Protein AF-A0A381TFN4-F1 (afdb_monomer_lite)

Structure (mmCIF, N/CA/C/O backbone):
data_AF-A0A381TFN4-F1
#
_entry.id   AF-A0A381TFN4-F1
#
loop_
_atom_site.group_PDB
_atom_site.id
_atom_site.type_symbol
_atom_site.label_atom_id
_atom_site.label_alt_id
_atom_site.label_comp_id
_atom_site.label_asym_id
_atom_site.label_entity_id
_atom_site.label_seq_id
_atom_site.pdbx_PDB_ins_code
_atom_site.Cartn_x
_atom_site.Cartn_y
_atom_site.Cartn_z
_atom_site.occupancy
_atom_site.B_iso_or_equiv
_atom_site.auth_seq_id
_atom_site.auth_comp_id
_atom_site.auth_asym_id
_atom_site.auth_atom_id
_atom_site.pdbx_PDB_model_num
ATOM 1 N N . MET A 1 1 ? 37.059 3.594 -38.204 1.00 58.50 1 MET A N 1
ATOM 2 C CA . MET A 1 1 ? 37.557 3.233 -36.855 1.00 58.50 1 MET A CA 1
ATOM 3 C C . MET A 1 1 ? 37.066 4.214 -35.792 1.00 58.50 1 MET A C 1
ATOM 5 O O . MET A 1 1 ? 36.441 3.778 -34.837 1.00 58.50 1 MET A O 1
ATOM 9 N N . THR A 1 2 ? 37.238 5.525 -35.993 1.00 74.56 2 THR A N 1
ATOM 10 C CA . THR A 1 2 ? 36.735 6.591 -35.098 1.00 74.56 2 THR A CA 1
ATOM 11 C C . THR A 1 2 ? 35.217 6.558 -34.875 1.00 74.56 2 THR A C 1
ATOM 13 O O . THR A 1 2 ? 34.773 6.653 -33.738 1.00 74.56 2 THR A O 1
ATOM 16 N N . ALA A 1 3 ? 34.416 6.328 -35.921 1.00 71.00 3 ALA A N 1
ATOM 17 C CA . ALA A 1 3 ? 32.955 6.219 -35.799 1.00 71.00 3 ALA A CA 1
ATOM 18 C C . ALA A 1 3 ? 32.491 4.997 -34.977 1.00 71.00 3 ALA A C 1
ATOM 20 O O . ALA A 1 3 ? 31.531 5.083 -34.218 1.00 71.00 3 ALA A O 1
ATOM 21 N N . ILE A 1 4 ? 33.204 3.870 -35.084 1.00 76.38 4 ILE A N 1
ATOM 22 C CA . ILE A 1 4 ? 32.906 2.645 -34.320 1.00 76.38 4 ILE A CA 1
ATOM 23 C C . ILE A 1 4 ? 33.226 2.868 -32.837 1.00 76.38 4 ILE A C 1
ATOM 25 O O . ILE A 1 4 ? 32.417 2.539 -31.976 1.00 76.38 4 ILE A O 1
ATOM 29 N N . LEU A 1 5 ? 34.367 3.501 -32.542 1.00 77.50 5 LEU A N 1
ATOM 30 C CA . LEU A 1 5 ? 34.743 3.921 -31.189 1.00 77.50 5 LEU A CA 1
ATOM 31 C C . LEU A 1 5 ? 33.731 4.905 -30.584 1.00 77.50 5 LEU A C 1
ATOM 33 O O . LEU A 1 5 ? 33.338 4.733 -29.434 1.00 77.50 5 LEU A O 1
ATOM 37 N N . GLY A 1 6 ? 33.253 5.879 -31.364 1.00 76.50 6 GLY A N 1
ATOM 38 C CA . GLY A 1 6 ? 32.201 6.805 -30.936 1.00 76.50 6 GLY A CA 1
ATOM 39 C C . GLY A 1 6 ? 30.881 6.099 -30.611 1.00 76.50 6 GLY A C 1
ATOM 40 O O . GLY A 1 6 ? 30.259 6.399 -29.596 1.00 76.50 6 GLY A O 1
ATOM 41 N N . CYS A 1 7 ? 30.488 5.106 -31.415 1.00 76.81 7 CYS A N 1
ATOM 42 C CA . CYS A 1 7 ? 29.292 4.302 -31.160 1.00 76.81 7 CYS A CA 1
ATOM 43 C C . CYS A 1 7 ? 29.418 3.468 -29.874 1.00 76.81 7 CYS A C 1
ATOM 45 O O . CYS A 1 7 ? 28.481 3.417 -29.081 1.00 76.81 7 CYS A O 1
ATOM 47 N N . ILE A 1 8 ? 30.584 2.860 -29.627 1.00 79.31 8 ILE A N 1
ATOM 48 C CA . ILE A 1 8 ? 30.861 2.118 -28.386 1.00 79.31 8 ILE A CA 1
ATOM 49 C C . ILE A 1 8 ? 30.788 3.051 -27.172 1.00 79.31 8 ILE A C 1
ATOM 51 O O . ILE A 1 8 ? 30.181 2.702 -26.162 1.00 79.31 8 ILE A O 1
ATOM 55 N N . PHE A 1 9 ? 31.359 4.252 -27.276 1.00 81.44 9 PHE A N 1
ATOM 56 C CA . PHE A 1 9 ? 31.344 5.232 -26.191 1.00 81.44 9 PHE A CA 1
ATOM 57 C C . PHE A 1 9 ? 29.924 5.735 -25.887 1.00 81.44 9 PHE A C 1
ATOM 59 O O . PHE A 1 9 ? 29.549 5.843 -24.722 1.00 81.44 9 PHE A O 1
ATOM 66 N N . LEU A 1 10 ? 29.101 5.957 -26.919 1.00 79.38 10 LEU A N 1
ATOM 67 C CA . LEU A 1 10 ? 27.679 6.283 -26.770 1.00 79.38 10 LEU A CA 1
ATOM 68 C C . LEU A 1 10 ? 26.908 5.168 -26.059 1.00 79.38 10 LEU A C 1
ATOM 70 O O . LEU A 1 10 ? 26.141 5.447 -25.140 1.00 79.38 10 LEU A O 1
ATOM 74 N N . LEU A 1 11 ? 27.116 3.906 -26.442 1.00 78.50 11 LEU A N 1
ATOM 75 C CA . LEU A 1 11 ? 26.478 2.772 -25.767 1.00 78.50 11 LEU A CA 1
ATOM 76 C C . LEU A 1 11 ? 26.907 2.669 -24.300 1.00 78.50 11 LEU A C 1
ATOM 78 O O . LEU A 1 11 ? 26.075 2.387 -23.442 1.00 78.50 11 LEU A O 1
ATOM 82 N N . LEU A 1 12 ? 28.178 2.945 -24.001 1.00 78.50 12 LEU A N 1
ATOM 83 C CA . LEU A 1 12 ? 28.721 2.884 -22.646 1.00 78.50 12 LEU A CA 1
ATOM 84 C C . LEU A 1 12 ? 28.209 4.028 -21.757 1.00 78.50 12 LEU A C 1
ATOM 86 O O . LEU A 1 12 ? 27.840 3.785 -20.611 1.00 78.50 12 LEU A O 1
ATOM 90 N N . ILE A 1 13 ? 28.106 5.254 -22.280 1.00 77.62 13 ILE A N 1
ATOM 91 C CA . ILE A 1 13 ? 27.479 6.375 -21.563 1.00 77.62 13 ILE A CA 1
ATOM 92 C C . ILE A 1 13 ? 25.997 6.091 -21.314 1.00 77.62 13 ILE A C 1
ATOM 94 O O . ILE A 1 13 ? 25.533 6.260 -20.190 1.00 77.62 13 ILE A O 1
ATOM 98 N N . ASN A 1 14 ? 25.260 5.618 -22.324 1.00 72.12 14 ASN A N 1
ATOM 99 C CA . ASN A 1 14 ? 23.854 5.249 -22.151 1.00 72.12 14 ASN A CA 1
ATOM 100 C C . ASN A 1 14 ? 23.687 4.132 -21.115 1.00 72.12 14 ASN A C 1
ATOM 102 O O . ASN A 1 14 ? 22.807 4.215 -20.264 1.00 72.12 14 ASN A O 1
ATOM 106 N N . TYR A 1 15 ? 24.565 3.127 -21.134 1.00 72.12 15 TYR A N 1
ATOM 107 C CA . TYR A 1 15 ? 24.607 2.085 -20.112 1.00 72.12 15 TYR A CA 1
ATOM 108 C C . TYR A 1 15 ? 24.809 2.670 -18.710 1.00 72.12 15 TYR A C 1
ATOM 110 O O . TYR A 1 15 ? 24.075 2.312 -17.794 1.00 72.12 15 TYR A O 1
ATOM 118 N N . LEU A 1 16 ? 25.766 3.587 -18.532 1.00 68.50 16 LEU A N 1
ATOM 119 C CA . LEU A 1 16 ? 26.023 4.222 -17.236 1.00 68.50 16 LEU A CA 1
ATOM 120 C C . LEU A 1 16 ? 24.848 5.094 -16.772 1.00 68.50 16 LEU A C 1
ATOM 122 O O . LEU A 1 16 ? 24.496 5.045 -15.596 1.00 68.50 16 LEU A O 1
ATOM 126 N N . LEU A 1 17 ? 24.212 5.840 -17.680 1.00 66.38 17 LEU A N 1
ATOM 127 C CA . LEU A 1 17 ? 23.035 6.663 -17.379 1.00 66.38 17 LEU A CA 1
ATOM 128 C C . LEU A 1 17 ? 21.833 5.811 -16.952 1.00 66.38 17 LEU A C 1
ATOM 130 O O . LEU A 1 17 ? 21.157 6.148 -15.985 1.00 66.38 17 LEU A O 1
ATOM 134 N N . ILE A 1 18 ? 21.587 4.692 -17.637 1.00 63.84 18 ILE A N 1
ATOM 135 C CA . ILE A 1 18 ? 20.478 3.781 -17.325 1.00 63.84 18 ILE A CA 1
ATOM 136 C C . ILE A 1 18 ? 20.772 2.958 -16.063 1.00 63.84 18 ILE A C 1
ATOM 138 O O . ILE A 1 18 ? 19.881 2.726 -15.250 1.00 63.84 18 ILE A O 1
ATOM 142 N N . SER A 1 19 ? 22.012 2.498 -15.879 1.00 59.91 19 SER A N 1
ATOM 143 C CA . SER A 1 19 ? 22.394 1.673 -14.727 1.00 59.91 19 SER A CA 1
ATOM 144 C C . SER A 1 19 ? 22.467 2.465 -13.423 1.00 59.91 19 SER A C 1
ATOM 146 O O . SER A 1 19 ? 22.350 1.862 -12.360 1.00 59.91 19 SER A O 1
ATOM 148 N N . ASN A 1 20 ? 22.685 3.778 -13.490 1.00 58.34 20 ASN A N 1
ATOM 149 C CA . ASN A 1 20 ? 22.725 4.672 -12.335 1.00 58.34 20 ASN A CA 1
ATOM 150 C C . ASN A 1 20 ? 21.417 5.462 -12.211 1.00 58.34 20 ASN A C 1
ATOM 152 O O . ASN A 1 20 ? 21.413 6.681 -12.020 1.00 58.34 20 ASN A O 1
ATOM 156 N N . ASN A 1 21 ? 20.289 4.778 -12.405 1.00 62.84 21 ASN A N 1
ATOM 157 C CA . ASN A 1 21 ? 18.978 5.402 -12.365 1.00 62.84 21 ASN A CA 1
ATOM 158 C C . ASN A 1 21 ? 18.524 5.639 -10.916 1.00 62.84 21 ASN A C 1
ATOM 160 O O . ASN A 1 21 ? 17.555 5.044 -10.449 1.00 62.84 21 ASN A O 1
ATOM 164 N N . ASN A 1 22 ? 19.195 6.575 -10.238 1.00 63.31 22 ASN A N 1
ATOM 165 C CA . ASN A 1 22 ? 18.838 7.085 -8.909 1.00 63.31 22 ASN A CA 1
ATOM 166 C C . ASN A 1 22 ? 17.378 7.571 -8.825 1.00 63.31 22 ASN A C 1
ATOM 168 O O . ASN A 1 22 ? 16.876 7.816 -7.735 1.00 63.31 22 ASN A O 1
ATOM 172 N N . ASN A 1 23 ? 16.701 7.782 -9.960 1.00 67.44 23 ASN A N 1
ATOM 173 C CA . ASN A 1 23 ? 15.307 8.204 -9.989 1.00 67.44 23 ASN A CA 1
ATOM 174 C C . ASN A 1 23 ? 14.356 7.090 -9.524 1.00 67.44 23 ASN A C 1
ATOM 176 O O . ASN A 1 23 ? 13.381 7.390 -8.847 1.00 67.44 23 ASN A O 1
ATOM 180 N N . LEU A 1 24 ? 14.638 5.823 -9.855 1.00 69.19 24 LEU A N 1
ATOM 181 C CA . LEU A 1 24 ? 13.813 4.692 -9.408 1.00 69.19 24 LEU A CA 1
ATOM 182 C C . LEU A 1 24 ? 13.985 4.436 -7.911 1.00 69.19 24 LEU A C 1
ATOM 184 O O . LEU A 1 24 ? 12.988 4.294 -7.211 1.00 69.19 24 LEU A O 1
ATOM 188 N N . ASP A 1 25 ? 15.226 4.450 -7.419 1.00 72.31 25 ASP A N 1
ATOM 189 C CA . ASP A 1 25 ? 15.504 4.317 -5.984 1.00 72.31 25 ASP A CA 1
ATOM 190 C C . ASP A 1 25 ? 14.808 5.436 -5.193 1.00 72.31 25 ASP A C 1
ATOM 192 O O . ASP A 1 25 ? 14.089 5.164 -4.238 1.00 72.31 25 ASP A O 1
ATOM 196 N N . LYS A 1 26 ? 14.882 6.686 -5.675 1.00 78.69 26 LYS A N 1
ATOM 197 C CA . LYS A 1 26 ? 14.143 7.815 -5.085 1.00 78.69 26 LYS A CA 1
ATOM 198 C C . LYS A 1 26 ? 12.628 7.624 -5.089 1.00 78.69 26 LYS A C 1
ATOM 200 O O . LYS A 1 26 ? 11.972 8.039 -4.142 1.00 78.69 26 LYS A O 1
ATOM 205 N N . GLN A 1 27 ? 12.054 7.049 -6.146 1.00 78.38 27 GLN A N 1
ATOM 206 C CA . GLN A 1 27 ? 10.615 6.770 -6.179 1.00 78.38 27 GLN A CA 1
ATOM 207 C C . GLN A 1 27 ? 10.232 5.723 -5.132 1.00 78.38 27 GLN A C 1
ATOM 209 O O . GLN A 1 27 ? 9.248 5.912 -4.426 1.00 78.38 27 GLN A O 1
ATOM 214 N N . ILE A 1 28 ? 11.031 4.665 -4.978 1.00 80.81 28 ILE A N 1
ATOM 215 C CA . ILE A 1 28 ? 10.817 3.646 -3.943 1.00 80.81 28 ILE A CA 1
ATOM 216 C C . ILE A 1 28 ? 10.929 4.262 -2.542 1.00 80.81 28 ILE A C 1
ATOM 218 O O . ILE A 1 28 ? 10.065 4.014 -1.702 1.00 80.81 28 ILE A O 1
ATOM 222 N N . ASP A 1 29 ? 11.935 5.107 -2.308 1.00 85.50 29 ASP A N 1
ATOM 223 C CA . ASP A 1 29 ? 12.115 5.811 -1.035 1.00 85.50 29 ASP A CA 1
ATOM 224 C C . ASP A 1 29 ? 10.941 6.756 -0.734 1.00 85.50 29 ASP A C 1
ATOM 226 O O . ASP A 1 29 ? 10.455 6.803 0.397 1.00 85.50 29 ASP A O 1
ATOM 230 N N . ASN A 1 30 ? 10.433 7.470 -1.745 1.00 87.06 30 ASN A N 1
ATOM 231 C CA . ASN A 1 30 ? 9.256 8.326 -1.598 1.00 87.06 30 ASN A CA 1
ATOM 232 C C . ASN A 1 30 ? 8.007 7.509 -1.240 1.00 87.06 30 ASN A C 1
ATOM 234 O O . ASN A 1 30 ? 7.275 7.903 -0.336 1.00 87.06 30 ASN A O 1
ATOM 238 N N . ILE A 1 31 ? 7.786 6.359 -1.888 1.00 87.69 31 ILE A N 1
ATOM 239 C CA . ILE A 1 31 ? 6.664 5.465 -1.560 1.00 87.69 31 ILE A CA 1
ATOM 240 C C . ILE A 1 31 ? 6.786 4.948 -0.120 1.00 87.69 31 ILE A C 1
ATOM 242 O O . ILE A 1 31 ? 5.803 4.932 0.621 1.00 87.69 31 ILE A O 1
ATOM 246 N N . ALA A 1 32 ? 7.988 4.550 0.304 1.00 89.62 32 ALA A N 1
ATOM 247 C CA . ALA A 1 32 ? 8.228 4.111 1.675 1.00 89.62 32 ALA A CA 1
ATOM 248 C C . ALA A 1 32 ? 7.959 5.235 2.689 1.00 89.62 32 ALA A C 1
ATOM 250 O O . ALA A 1 32 ? 7.373 4.987 3.745 1.00 89.62 32 ALA A O 1
ATOM 251 N N . ASN A 1 33 ? 8.345 6.471 2.363 1.00 92.50 33 ASN A N 1
ATOM 252 C CA . ASN A 1 33 ? 8.052 7.637 3.186 1.00 92.50 33 ASN A CA 1
ATOM 253 C C . ASN A 1 33 ? 6.544 7.923 3.263 1.00 92.50 33 ASN A C 1
ATOM 255 O O . ASN A 1 33 ? 6.037 8.134 4.362 1.00 92.50 33 ASN A O 1
ATOM 259 N N . ASP A 1 34 ? 5.825 7.879 2.141 1.00 92.19 34 ASP A N 1
ATOM 260 C CA . ASP A 1 34 ? 4.373 8.089 2.110 1.00 92.19 34 ASP A CA 1
ATOM 261 C C . ASP A 1 34 ? 3.639 7.034 2.942 1.00 92.19 34 ASP A C 1
ATOM 263 O O . ASP A 1 34 ? 2.847 7.382 3.817 1.00 92.19 34 ASP A O 1
ATOM 267 N N . LEU A 1 35 ? 3.970 5.750 2.758 1.00 93.19 35 LEU A N 1
ATOM 268 C CA . LEU A 1 35 ? 3.437 4.662 3.584 1.00 93.19 35 LEU A CA 1
ATOM 269 C C . LEU A 1 35 ? 3.697 4.898 5.074 1.00 93.19 35 LEU A C 1
ATOM 271 O O . LEU A 1 35 ? 2.804 4.705 5.900 1.00 93.19 35 LEU A O 1
ATOM 275 N N . ASN A 1 36 ? 4.902 5.333 5.437 1.00 94.69 36 ASN A N 1
ATOM 276 C CA . ASN A 1 36 ? 5.243 5.623 6.825 1.00 94.69 36 ASN A CA 1
ATOM 277 C C . ASN A 1 36 ? 4.415 6.788 7.398 1.00 94.69 36 ASN A C 1
ATOM 279 O O . ASN A 1 36 ? 3.880 6.682 8.498 1.00 94.69 36 ASN A O 1
ATOM 283 N N . GLN A 1 37 ? 4.250 7.880 6.647 1.00 95.12 37 GLN A N 1
ATOM 284 C CA . GLN A 1 37 ? 3.417 9.015 7.065 1.00 95.12 37 GLN A CA 1
ATOM 285 C C . GLN A 1 37 ? 1.958 8.598 7.279 1.00 95.12 37 GLN A C 1
ATOM 287 O O . GLN A 1 37 ? 1.380 8.883 8.332 1.00 95.12 37 GLN A O 1
ATOM 292 N N . ILE A 1 38 ? 1.392 7.859 6.321 1.00 95.56 38 ILE A N 1
ATOM 293 C CA . ILE A 1 38 ? 0.016 7.359 6.380 1.00 95.56 38 ILE A CA 1
ATOM 294 C C . ILE A 1 38 ? -0.175 6.460 7.605 1.00 95.56 38 ILE A C 1
ATOM 296 O O . ILE A 1 38 ? -1.065 6.695 8.424 1.00 95.56 38 ILE A O 1
ATOM 300 N N . THR A 1 39 ? 0.664 5.433 7.749 1.00 95.88 39 THR A N 1
ATOM 301 C CA . THR A 1 39 ? 0.543 4.443 8.830 1.00 95.88 39 THR A CA 1
ATOM 302 C C . THR A 1 39 ? 0.709 5.073 10.211 1.00 95.88 39 THR A C 1
ATOM 304 O O . THR A 1 39 ? -0.102 4.792 11.096 1.00 95.88 39 THR A O 1
ATOM 307 N N . ILE A 1 40 ? 1.683 5.971 10.399 1.00 96.19 40 ILE A N 1
ATOM 308 C CA . ILE A 1 40 ? 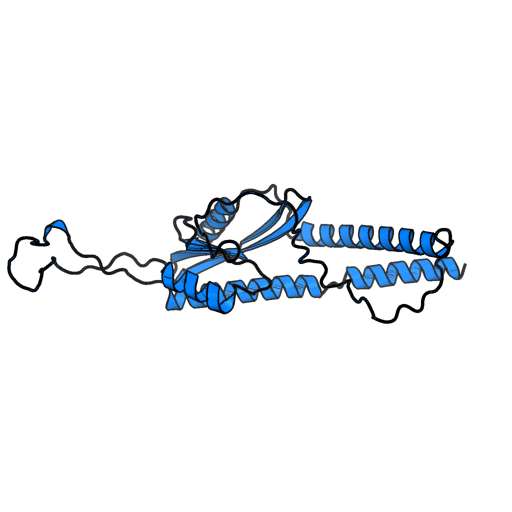1.887 6.700 11.661 1.00 96.19 40 ILE A CA 1
ATOM 309 C C . ILE A 1 40 ? 0.678 7.579 11.981 1.00 96.19 40 ILE A C 1
ATOM 311 O O . ILE A 1 40 ? 0.175 7.552 13.109 1.00 96.19 40 ILE A O 1
ATOM 315 N N . PHE A 1 41 ? 0.192 8.359 11.011 1.00 96.69 41 PHE A N 1
ATOM 316 C CA . PHE A 1 41 ? -0.945 9.245 11.232 1.00 96.69 41 PHE A CA 1
ATOM 317 C C . PHE A 1 41 ? -2.201 8.457 11.616 1.00 96.69 41 PHE A C 1
ATOM 319 O O . PHE A 1 41 ? -2.845 8.777 12.621 1.00 96.69 41 PHE A O 1
ATOM 326 N N . LEU A 1 42 ? -2.532 7.413 10.852 1.00 96.38 42 LEU A N 1
ATOM 327 C CA . LEU A 1 42 ? -3.724 6.601 11.083 1.00 96.38 42 LEU A CA 1
ATOM 328 C C . LEU A 1 42 ? -3.622 5.794 12.381 1.00 96.38 42 LEU A C 1
ATOM 330 O O . LEU A 1 42 ? -4.593 5.730 13.136 1.00 96.38 42 LEU A O 1
ATOM 334 N N . SER A 1 43 ? -2.447 5.252 12.703 1.00 95.88 43 SER A N 1
ATOM 335 C CA . SER A 1 43 ? -2.240 4.537 13.965 1.00 95.88 43 SER A CA 1
ATOM 336 C C . SER A 1 43 ? -2.499 5.441 15.179 1.00 95.88 43 SER A C 1
ATOM 338 O O . SER A 1 43 ? -3.244 5.097 16.110 1.00 95.88 43 SER A O 1
ATOM 340 N N . ASN A 1 44 ? -1.955 6.657 15.140 1.00 95.19 44 ASN A N 1
ATOM 341 C CA . ASN A 1 44 ? -2.076 7.597 16.244 1.00 95.19 44 ASN A CA 1
ATOM 342 C C . ASN A 1 44 ? -3.492 8.169 16.371 1.00 95.19 44 ASN A C 1
ATOM 344 O O . ASN A 1 44 ? -4.013 8.238 17.486 1.00 95.19 44 ASN A O 1
ATOM 348 N N . ASN A 1 45 ? -4.129 8.523 15.250 1.00 94.00 45 ASN A N 1
ATOM 349 C CA . ASN A 1 45 ? -5.333 9.358 15.256 1.00 94.00 45 ASN A CA 1
ATOM 350 C C . ASN A 1 45 ? -6.620 8.631 14.845 1.00 94.00 45 ASN A C 1
ATOM 352 O O . ASN A 1 45 ? -7.692 9.001 15.317 1.00 94.00 45 ASN A O 1
ATOM 356 N N . ALA A 1 46 ? -6.544 7.617 13.978 1.00 92.50 46 ALA A N 1
ATOM 357 C CA . ALA A 1 46 ? -7.725 6.979 13.390 1.00 92.50 46 ALA A CA 1
ATOM 358 C C . ALA A 1 46 ? -8.174 5.712 14.123 1.00 92.50 46 ALA A C 1
ATOM 360 O O . ALA A 1 46 ? -9.309 5.293 13.944 1.00 92.50 46 ALA A O 1
ATOM 361 N N . ILE A 1 47 ? -7.344 5.112 14.980 1.00 93.69 47 ILE A N 1
ATOM 362 C CA . ILE A 1 47 ? -7.768 3.949 15.773 1.00 93.69 47 ILE A CA 1
ATOM 363 C C . ILE A 1 47 ? -8.514 4.420 17.019 1.00 93.69 47 ILE A C 1
ATOM 365 O O . ILE A 1 47 ? -7.894 4.914 17.973 1.00 93.69 47 ILE A O 1
ATOM 369 N N . LYS A 1 48 ? -9.836 4.228 17.014 1.00 91.06 48 LYS A N 1
ATOM 370 C CA . LYS A 1 48 ? -10.752 4.661 18.075 1.00 91.06 48 LYS A CA 1
ATOM 371 C C . LYS A 1 48 ? -11.746 3.562 18.445 1.00 91.06 48 LYS A C 1
ATOM 373 O O . LYS A 1 48 ? -12.007 2.649 17.670 1.00 91.06 48 LYS A O 1
ATOM 378 N N . ARG A 1 49 ? -12.310 3.666 19.649 1.00 87.75 49 ARG A N 1
ATOM 379 C CA . ARG A 1 49 ? -13.433 2.827 20.086 1.00 87.75 49 ARG A CA 1
ATOM 380 C C . ARG A 1 49 ? -14.734 3.557 19.805 1.00 87.75 49 ARG A C 1
ATOM 382 O O . ARG A 1 49 ? -14.857 4.738 20.138 1.00 87.75 49 ARG A O 1
ATOM 389 N N . ILE A 1 50 ? -15.693 2.867 19.210 1.00 83.56 50 ILE A N 1
ATOM 390 C CA . ILE A 1 50 ? -17.007 3.427 18.924 1.00 83.56 50 ILE A CA 1
ATOM 391 C C . ILE A 1 50 ? -17.884 3.225 20.163 1.00 83.56 50 ILE A C 1
ATOM 393 O O . ILE A 1 50 ? -17.949 2.114 20.694 1.00 83.56 50 ILE A O 1
ATOM 397 N N . PRO A 1 51 ? -18.540 4.282 20.672 1.00 80.06 51 PRO A N 1
ATOM 398 C CA . PRO A 1 51 ? -19.519 4.118 21.731 1.00 80.06 51 PRO A CA 1
ATOM 399 C C . PRO A 1 51 ? -20.725 3.336 21.206 1.00 80.06 51 PRO A C 1
ATOM 401 O O . PRO A 1 51 ? -21.300 3.689 20.179 1.00 80.06 51 PRO A O 1
ATOM 404 N N . GLN A 1 52 ? -21.109 2.295 21.930 1.00 80.81 52 GLN A N 1
ATOM 405 C CA . GLN A 1 52 ? -22.269 1.464 21.647 1.00 80.81 52 GLN A CA 1
ATOM 406 C C . GLN A 1 52 ? -23.258 1.551 22.812 1.00 80.81 52 GLN A C 1
ATOM 408 O O . GLN A 1 52 ? -22.890 1.857 23.951 1.00 80.81 52 GLN A O 1
ATOM 413 N N . PHE A 1 53 ? -24.528 1.305 22.507 1.00 78.62 53 PHE A N 1
ATOM 414 C CA . PHE A 1 53 ? -25.618 1.345 23.475 1.00 78.62 53 PHE A CA 1
ATOM 415 C C . PHE A 1 53 ? -26.383 0.034 23.417 1.00 78.62 53 PHE A C 1
ATOM 417 O O . PHE A 1 53 ? -26.580 -0.528 22.337 1.00 78.62 53 PHE A O 1
ATOM 424 N N . ASN A 1 54 ? -26.832 -0.443 24.576 1.00 70.50 54 ASN A N 1
ATOM 425 C CA . ASN A 1 54 ? -27.722 -1.590 24.614 1.00 70.50 54 ASN A CA 1
ATOM 426 C C . ASN A 1 54 ? -29.123 -1.155 24.157 1.00 70.50 54 ASN A C 1
ATOM 428 O O . ASN A 1 54 ? -29.882 -0.555 24.922 1.00 70.50 54 ASN A O 1
ATOM 432 N N . VAL A 1 55 ? -29.434 -1.456 22.896 1.00 66.75 55 VAL A N 1
ATOM 433 C CA . VAL A 1 55 ? -30.695 -1.085 22.243 1.00 66.75 55 VAL A CA 1
ATOM 434 C C . VAL A 1 55 ? -31.888 -1.840 22.834 1.00 66.75 55 VAL A C 1
ATOM 436 O O . VAL A 1 55 ? -32.997 -1.313 22.827 1.00 66.75 55 VAL A O 1
ATOM 439 N N . GLU A 1 56 ? -31.670 -3.033 23.400 1.00 66.44 56 GLU A N 1
ATOM 440 C CA . GLU A 1 56 ? -32.732 -3.848 24.014 1.00 66.44 56 GLU A CA 1
ATOM 441 C C . GLU A 1 56 ? -33.334 -3.173 25.254 1.00 66.44 56 GLU A C 1
ATOM 443 O O . GLU A 1 56 ? -34.503 -3.382 25.567 1.00 66.44 56 GLU A O 1
ATOM 448 N N . ASN A 1 57 ? -32.561 -2.304 25.913 1.00 61.97 57 ASN A N 1
ATOM 449 C CA . ASN A 1 57 ? -32.993 -1.543 27.083 1.00 61.97 57 ASN A CA 1
ATOM 450 C C . ASN A 1 57 ? -33.423 -0.101 26.753 1.00 61.97 57 ASN A C 1
ATOM 452 O O . ASN A 1 57 ? -33.715 0.660 27.674 1.00 61.97 57 ASN A O 1
ATOM 456 N N . CYS A 1 58 ? -33.462 0.310 25.479 1.00 67.50 58 CYS A N 1
ATOM 457 C CA . CYS A 1 58 ? -33.971 1.635 25.116 1.00 67.50 58 CYS A CA 1
ATOM 458 C C . CYS A 1 58 ? -35.503 1.645 25.224 1.00 67.50 58 CYS A C 1
ATOM 460 O O . CYS A 1 58 ? -36.201 1.021 24.423 1.00 67.50 58 CYS A O 1
ATOM 462 N N . ASN A 1 59 ? -36.050 2.384 26.191 1.00 64.25 59 ASN A N 1
ATOM 463 C CA . ASN A 1 59 ? -37.499 2.506 26.343 1.00 64.25 59 ASN A CA 1
ATOM 464 C C . ASN A 1 59 ? -38.065 3.594 25.413 1.00 64.25 59 ASN A C 1
ATOM 466 O O . ASN A 1 59 ? -38.242 4.746 25.805 1.00 64.25 59 ASN A O 1
ATOM 470 N N . ILE A 1 60 ? -38.363 3.211 24.170 1.00 63.12 60 ILE A N 1
ATOM 471 C CA . ILE A 1 60 ? -38.833 4.113 23.098 1.00 63.12 60 ILE A CA 1
ATOM 472 C C . ILE A 1 60 ? -40.242 4.685 23.388 1.00 63.12 60 ILE A C 1
ATOM 474 O O . ILE A 1 60 ? -40.628 5.704 22.826 1.00 63.12 60 ILE A O 1
ATOM 478 N N . ASN A 1 61 ? -41.002 4.068 24.303 1.00 61.00 61 ASN A N 1
ATOM 479 C CA . ASN A 1 61 ? -42.367 4.479 24.665 1.00 61.00 61 ASN A CA 1
ATOM 480 C C . ASN A 1 61 ? -42.436 5.412 25.890 1.00 61.00 61 ASN A C 1
ATOM 482 O O . ASN A 1 61 ? -43.528 5.732 26.363 1.00 61.00 61 ASN A O 1
ATOM 486 N N . SER A 1 62 ? -41.292 5.839 26.426 1.00 56.66 62 SER A N 1
ATOM 487 C CA . SER A 1 62 ? -41.230 6.827 27.502 1.00 56.66 62 SER A CA 1
ATOM 488 C C . SER A 1 62 ? -41.603 8.209 26.959 1.00 56.66 62 SER A C 1
ATOM 490 O O . SER A 1 62 ? -40.907 8.763 26.118 1.00 56.66 62 SER A O 1
ATOM 492 N N . SER A 1 63 ? -42.689 8.801 27.458 1.00 56.44 63 SER A N 1
ATOM 493 C CA . SER A 1 63 ? -43.119 10.172 27.137 1.00 56.44 63 SER A CA 1
ATOM 494 C C . SER A 1 63 ? -42.222 11.265 27.744 1.00 56.44 63 SER A C 1
ATOM 496 O O . SER A 1 63 ? -42.606 12.435 27.756 1.00 56.44 63 SER A O 1
ATOM 498 N N . ASN A 1 64 ? -41.060 10.899 28.289 1.00 56.28 64 ASN A N 1
ATOM 499 C CA . ASN A 1 64 ? -40.080 11.836 28.819 1.00 56.28 64 ASN A CA 1
ATOM 500 C C . ASN A 1 64 ? -39.089 12.222 27.715 1.00 56.28 64 ASN A C 1
ATOM 502 O O . ASN A 1 64 ? -38.675 11.397 26.911 1.00 56.28 64 ASN A O 1
ATOM 506 N N . ILE A 1 65 ? -38.714 13.499 27.699 1.00 56.44 65 ILE A N 1
ATOM 507 C CA . ILE A 1 65 ? -37.934 14.178 26.647 1.00 56.44 65 ILE A CA 1
ATOM 508 C C . ILE A 1 65 ? -36.512 13.595 26.463 1.00 56.44 65 ILE A C 1
ATOM 510 O O . ILE A 1 65 ? -35.850 13.890 25.471 1.00 56.44 65 ILE A O 1
ATOM 514 N N . GLU A 1 66 ? -36.061 12.713 27.356 1.00 56.16 66 GLU A N 1
ATOM 515 C CA . GLU A 1 66 ? -34.788 12.001 27.259 1.00 56.16 66 GLU A CA 1
ATOM 516 C C . GLU A 1 66 ? -35.042 10.492 27.174 1.00 56.16 66 GLU A C 1
ATOM 518 O O . GLU A 1 66 ? -35.446 9.840 28.138 1.00 56.16 66 GLU A O 1
ATOM 523 N N . THR A 1 67 ? -34.824 9.934 25.985 1.00 57.53 67 THR A N 1
ATOM 524 C CA . THR A 1 67 ? -34.833 8.485 25.769 1.00 57.53 67 THR A CA 1
ATOM 525 C C . THR A 1 67 ? -33.617 7.897 26.488 1.00 57.53 67 THR A C 1
ATOM 527 O O . THR A 1 67 ? -32.502 7.948 25.969 1.00 57.53 67 THR A O 1
ATOM 530 N N . GLU A 1 68 ? -33.802 7.379 27.702 1.00 58.41 68 GLU A N 1
ATOM 531 C CA . GLU A 1 68 ? -32.751 6.669 28.436 1.00 58.41 68 GLU A CA 1
ATOM 532 C C . GLU A 1 68 ? -32.494 5.318 27.757 1.00 58.41 68 GLU A C 1
ATOM 534 O O . GLU A 1 68 ? -33.212 4.335 27.945 1.00 58.41 68 GLU A O 1
ATOM 539 N N . CYS A 1 69 ? -31.478 5.288 26.901 1.00 65.38 69 CYS A N 1
ATOM 540 C CA . CYS A 1 69 ? -30.877 4.047 26.440 1.00 65.38 69 CYS A CA 1
ATOM 541 C C . CYS A 1 69 ? -29.934 3.507 27.521 1.00 65.38 69 CYS A C 1
ATOM 543 O O . CYS A 1 69 ? -29.331 4.286 28.259 1.00 65.38 69 CYS A O 1
ATOM 545 N N . GLY A 1 70 ? -29.831 2.176 27.623 1.00 67.94 70 GLY A N 1
ATOM 546 C CA . GLY A 1 70 ? -29.037 1.503 28.657 1.00 67.94 70 GLY A CA 1
ATOM 547 C C . GLY A 1 70 ? -27.558 1.914 28.684 1.00 67.94 70 GLY A C 1
ATOM 548 O O . GLY A 1 70 ? -27.086 2.672 27.837 1.00 67.94 70 GLY A O 1
ATOM 549 N N . GLU A 1 71 ? -26.812 1.384 29.662 1.00 71.94 71 GLU A N 1
ATOM 550 C CA . GLU A 1 71 ? -25.417 1.767 29.912 1.00 71.94 71 GLU A CA 1
ATOM 551 C C . GLU A 1 71 ? -24.560 1.800 28.637 1.00 71.94 71 GLU A C 1
ATOM 553 O O . GLU A 1 71 ? -24.541 0.871 27.825 1.00 71.94 71 GLU A O 1
ATOM 558 N N . LYS A 1 72 ? -23.835 2.909 28.477 1.00 78.00 72 LYS A N 1
ATOM 559 C CA . LYS A 1 72 ? -22.904 3.125 27.376 1.00 78.00 72 LYS A CA 1
ATOM 560 C C . LYS A 1 72 ? -21.685 2.228 27.560 1.00 78.00 72 LYS A C 1
ATOM 562 O O . LYS A 1 72 ? -20.966 2.360 28.549 1.00 78.00 72 LYS A O 1
ATOM 567 N N . PHE A 1 73 ? -21.395 1.402 26.565 1.00 82.50 73 PHE A N 1
ATOM 568 C CA . PHE A 1 73 ? -20.157 0.632 26.493 1.00 82.50 73 PHE A CA 1
ATOM 569 C C . PHE A 1 73 ? -19.365 1.007 25.236 1.00 82.50 73 PHE A C 1
ATOM 571 O O . PHE A 1 73 ? -19.817 1.789 24.399 1.00 82.50 73 PHE A O 1
ATOM 578 N N . PHE A 1 74 ? -18.131 0.523 25.130 1.00 85.06 74 PHE A N 1
ATOM 579 C CA . PHE A 1 74 ? -17.239 0.835 24.015 1.00 85.06 74 PHE A CA 1
ATOM 580 C C . PHE A 1 74 ? -16.923 -0.432 23.232 1.00 85.06 74 PHE A C 1
ATOM 582 O O . PHE A 1 74 ? -16.663 -1.469 23.840 1.00 85.06 74 PHE A O 1
ATOM 589 N N . SER A 1 75 ? -16.906 -0.321 21.905 1.00 85.12 75 SER A N 1
ATOM 590 C CA . SER A 1 75 ? -16.428 -1.383 21.024 1.00 85.12 75 SER A CA 1
ATOM 591 C C . SER A 1 75 ? -14.938 -1.663 21.236 1.00 85.12 75 SER A C 1
ATOM 593 O O . SER A 1 75 ? -14.206 -0.870 21.850 1.00 85.12 75 SER A O 1
ATOM 595 N N . ASP A 1 76 ? -14.467 -2.750 20.632 1.00 88.38 76 ASP A N 1
ATOM 596 C CA . ASP A 1 76 ? -13.042 -2.927 20.392 1.00 88.38 76 ASP A CA 1
ATOM 597 C C . ASP A 1 76 ? -12.490 -1.781 19.520 1.00 88.38 76 ASP A C 1
ATOM 599 O O . ASP A 1 76 ? -13.247 -1.141 18.773 1.00 88.38 76 ASP A O 1
ATOM 603 N N . PRO A 1 77 ? -11.195 -1.435 19.654 1.00 90.19 77 PRO A N 1
ATOM 604 C CA . PRO A 1 77 ? -10.592 -0.407 18.821 1.00 90.19 77 PRO A CA 1
ATOM 605 C C . PRO A 1 77 ? -10.638 -0.827 17.355 1.00 90.19 77 PRO A C 1
ATOM 607 O O . PRO A 1 77 ? -10.286 -1.951 17.018 1.00 90.19 77 PRO A O 1
ATOM 610 N N . GLN A 1 78 ? -11.020 0.100 16.490 1.00 91.88 78 GLN A N 1
ATOM 611 C CA . GLN A 1 78 ? -11.078 -0.117 15.051 1.00 91.88 78 GLN A CA 1
ATOM 612 C C . GLN A 1 78 ? -10.581 1.124 14.319 1.00 91.88 78 GLN A C 1
ATOM 614 O O . GLN A 1 78 ? -10.573 2.232 14.873 1.00 91.88 78 GLN A O 1
ATOM 619 N N . LEU A 1 79 ? -10.148 0.931 13.077 1.00 92.94 79 LEU A N 1
ATOM 620 C CA . LEU A 1 79 ? -9.779 2.035 12.208 1.00 92.94 79 LEU A CA 1
ATOM 621 C C . LEU A 1 79 ? -11.031 2.861 11.872 1.00 92.94 79 LEU A C 1
ATOM 623 O O . LEU A 1 79 ? -12.086 2.322 11.550 1.00 92.94 79 LEU A O 1
ATOM 627 N N . ASP A 1 80 ? -10.932 4.181 11.982 1.00 92.00 80 ASP A N 1
ATOM 628 C CA . ASP A 1 80 ? -12.031 5.088 11.683 1.00 92.00 80 ASP A CA 1
ATOM 629 C C . ASP A 1 80 ? -12.125 5.359 10.177 1.00 92.00 80 ASP A C 1
ATOM 631 O O . ASP A 1 80 ? -11.232 6.028 9.638 1.00 92.00 80 ASP A O 1
ATOM 635 N N . PRO A 1 81 ? -13.193 4.927 9.485 1.00 90.12 81 PRO A N 1
ATOM 636 C CA . PRO A 1 81 ? -13.323 5.151 8.050 1.00 90.12 81 PRO A CA 1
ATOM 637 C C . PRO A 1 81 ? -13.386 6.645 7.708 1.00 90.12 81 PRO A C 1
ATOM 639 O O . PRO A 1 81 ? -12.727 7.085 6.768 1.00 90.12 81 PRO A O 1
ATOM 642 N N . THR A 1 82 ? -14.096 7.457 8.501 1.00 90.69 82 THR A N 1
ATOM 643 C CA . THR A 1 82 ? -14.287 8.885 8.204 1.00 90.69 82 THR A CA 1
ATOM 644 C C . THR A 1 82 ? -12.980 9.670 8.280 1.00 90.69 82 THR A C 1
ATOM 646 O O . THR A 1 82 ? -12.650 10.410 7.352 1.00 90.69 82 THR A O 1
ATOM 649 N N . LEU A 1 83 ? -12.207 9.511 9.361 1.00 91.31 83 LEU A N 1
ATOM 650 C CA . LEU A 1 83 ? -10.917 10.194 9.481 1.00 91.31 83 LEU A CA 1
ATOM 651 C C . LEU A 1 83 ? -9.911 9.692 8.440 1.00 91.31 83 LEU A C 1
ATOM 653 O O . LEU A 1 83 ? -9.155 10.496 7.898 1.00 91.31 83 LEU A O 1
ATOM 657 N N . THR A 1 84 ? -9.931 8.392 8.135 1.00 92.44 84 THR A N 1
ATOM 658 C CA . THR A 1 84 ? -9.066 7.788 7.113 1.00 92.44 84 THR A CA 1
ATOM 659 C C . THR A 1 84 ? -9.317 8.405 5.738 1.00 92.44 84 THR A C 1
ATOM 661 O O . THR A 1 84 ? -8.377 8.875 5.097 1.00 92.44 84 THR A O 1
ATOM 664 N N . GLN A 1 85 ? -10.581 8.469 5.310 1.00 91.06 85 GLN A N 1
ATOM 665 C CA . GLN A 1 85 ? -10.969 9.086 4.039 1.00 91.06 85 GLN A CA 1
ATOM 666 C C . GLN A 1 85 ? -10.590 10.565 3.991 1.00 91.06 85 GLN A C 1
ATOM 668 O O . GLN A 1 85 ? -9.979 11.010 3.022 1.00 91.06 85 GLN A O 1
ATOM 673 N N . LYS A 1 86 ? -10.895 11.319 5.055 1.00 92.25 86 LYS A N 1
ATOM 674 C CA . LYS A 1 86 ? -10.567 12.746 5.139 1.00 92.25 86 LYS A CA 1
ATOM 675 C C . LYS A 1 86 ? -9.065 12.994 4.999 1.00 92.25 86 LYS A C 1
ATOM 677 O O . LYS A 1 86 ? -8.657 13.856 4.228 1.00 92.25 86 LYS A O 1
ATOM 682 N N . TYR A 1 87 ? -8.246 12.231 5.718 1.00 93.25 87 TYR A N 1
ATOM 683 C CA . TYR A 1 87 ? -6.795 12.379 5.668 1.00 93.25 87 TYR A CA 1
ATOM 684 C C . TYR A 1 87 ? -6.237 12.114 4.265 1.00 93.25 87 TYR A C 1
ATOM 686 O O . TYR A 1 87 ? -5.428 12.899 3.769 1.00 93.25 87 TYR A O 1
ATOM 694 N N . LEU A 1 88 ? -6.689 11.046 3.601 1.00 91.38 88 LEU A N 1
ATOM 695 C CA . LEU A 1 88 ? -6.257 10.754 2.234 1.00 91.38 88 LEU A CA 1
ATOM 696 C C . LEU A 1 88 ? -6.718 11.807 1.234 1.00 91.38 88 LEU A C 1
ATOM 698 O O . LEU A 1 88 ? -5.945 12.186 0.359 1.00 91.38 88 LEU A O 1
ATOM 702 N N . LEU A 1 89 ? -7.942 12.308 1.383 1.00 89.12 89 LEU A N 1
ATOM 703 C CA . LEU A 1 89 ? -8.467 13.368 0.532 1.00 89.12 89 LEU A CA 1
ATOM 704 C C . LEU A 1 89 ? -7.596 14.629 0.612 1.00 89.12 89 LEU A C 1
ATOM 706 O O . LEU A 1 89 ? -7.242 15.207 -0.410 1.00 89.12 89 LEU A O 1
ATOM 710 N N . GLU A 1 90 ? -7.224 15.036 1.824 1.00 90.12 90 GLU A N 1
ATOM 711 C CA . GLU A 1 90 ? -6.463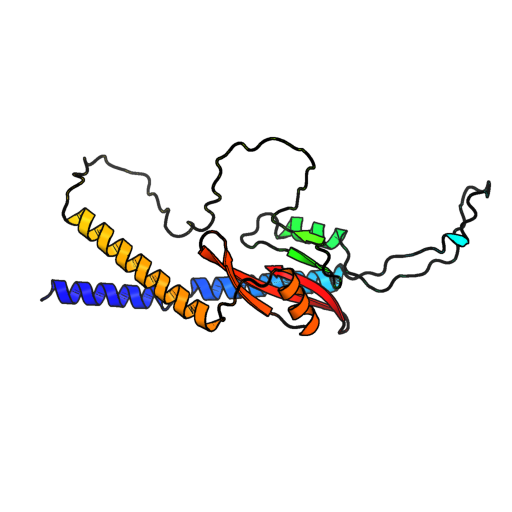 16.266 2.058 1.00 90.12 90 GLU A CA 1
ATOM 712 C C . GLU A 1 90 ? -4.992 16.159 1.624 1.00 90.12 90 GLU A C 1
ATOM 714 O O . GLU A 1 90 ? -4.404 17.166 1.233 1.00 90.12 90 GLU A O 1
ATOM 719 N N . ASN A 1 91 ? -4.393 14.962 1.677 1.00 90.56 91 ASN A N 1
ATOM 720 C CA . ASN A 1 91 ? -2.944 14.792 1.498 1.00 90.56 91 ASN A CA 1
ATOM 721 C C . ASN A 1 91 ? -2.545 14.043 0.216 1.00 90.56 91 ASN A C 1
ATOM 723 O O . ASN A 1 91 ? -1.435 14.241 -0.274 1.00 90.56 91 ASN A O 1
ATOM 727 N N . TYR A 1 92 ? -3.424 13.203 -0.340 1.00 89.75 92 TYR A N 1
ATOM 728 C CA . TYR A 1 92 ? -3.078 12.255 -1.406 1.00 89.75 92 TYR A CA 1
ATOM 729 C C . TYR A 1 92 ? -4.034 12.266 -2.612 1.00 89.75 92 TYR A C 1
ATOM 731 O O . TYR A 1 92 ? -3.696 11.662 -3.625 1.00 89.75 92 TYR A O 1
ATOM 739 N N . LEU A 1 93 ? -5.164 12.994 -2.581 1.00 84.50 93 LEU A N 1
ATOM 740 C CA . LEU A 1 93 ? -6.100 13.090 -3.725 1.00 84.50 93 LEU A CA 1
ATOM 741 C C . LEU A 1 93 ? -5.414 13.546 -5.025 1.00 84.50 93 LEU A C 1
ATOM 743 O O . LEU A 1 93 ? -5.681 13.013 -6.097 1.00 84.50 93 LEU A O 1
ATOM 747 N N . HIS A 1 94 ? -4.546 14.553 -4.933 1.00 80.00 94 HIS A N 1
ATOM 748 C CA . HIS A 1 94 ? -3.798 15.095 -6.074 1.00 80.00 94 HIS A CA 1
ATOM 749 C C . HIS A 1 94 ? -2.337 14.622 -6.090 1.00 80.00 94 HIS A C 1
ATOM 751 O O . HIS A 1 94 ? -1.487 15.231 -6.743 1.00 80.00 94 HIS A O 1
ATOM 757 N N . GLY A 1 95 ? -2.034 13.567 -5.328 1.00 75.44 95 GLY A N 1
ATOM 758 C CA . GLY A 1 95 ? -0.706 12.981 -5.237 1.00 75.44 95 GLY A CA 1
ATOM 759 C C . GLY A 1 95 ? -0.301 12.238 -6.511 1.00 75.44 95 GLY A C 1
ATOM 760 O O . GLY A 1 95 ? -1.123 11.893 -7.356 1.00 75.44 95 GLY A O 1
ATOM 761 N N . ILE A 1 96 ? 1.002 11.982 -6.642 1.00 75.75 96 ILE A N 1
ATOM 762 C CA . ILE A 1 96 ? 1.552 11.163 -7.736 1.00 75.75 96 ILE A CA 1
ATOM 763 C C . ILE A 1 96 ? 1.236 9.679 -7.497 1.00 75.75 96 ILE A C 1
ATOM 765 O O . ILE A 1 96 ? 1.018 8.928 -8.447 1.00 75.75 96 ILE A O 1
ATOM 769 N N . HIS A 1 97 ? 1.220 9.258 -6.230 1.00 81.75 97 HIS A N 1
ATOM 770 C CA . HIS A 1 97 ? 0.955 7.880 -5.842 1.00 81.75 97 HIS A CA 1
ATOM 771 C C . HIS A 1 97 ? -0.522 7.659 -5.527 1.00 81.75 97 HIS A C 1
ATOM 773 O O . HIS A 1 97 ? -1.186 8.519 -4.948 1.00 81.75 97 HIS A O 1
ATOM 779 N N . LYS A 1 98 ? -1.012 6.477 -5.893 1.00 87.62 98 LYS A N 1
ATOM 780 C CA . LYS A 1 98 ? -2.389 6.051 -5.657 1.00 87.62 98 LYS A CA 1
ATOM 781 C C . LYS A 1 98 ? -2.437 5.315 -4.334 1.00 87.62 98 LYS A C 1
ATOM 783 O O . LYS A 1 98 ? -1.745 4.321 -4.174 1.00 87.62 98 LYS A O 1
ATOM 788 N N . VAL A 1 99 ? -3.246 5.793 -3.403 1.00 90.81 99 VAL A N 1
ATOM 789 C CA . VAL A 1 99 ? -3.291 5.268 -2.044 1.00 90.81 99 VAL A CA 1
ATOM 790 C C . VAL A 1 99 ? -4.619 4.575 -1.782 1.00 90.81 99 VAL A C 1
ATOM 792 O O . VAL A 1 99 ? -5.687 5.143 -2.014 1.00 90.81 99 VAL A O 1
ATOM 795 N N . LYS A 1 100 ? -4.553 3.358 -1.241 1.00 93.12 100 LYS A N 1
ATOM 796 C CA . LYS A 1 100 ? -5.721 2.583 -0.804 1.00 93.12 100 LYS A CA 1
ATOM 797 C C . LYS A 1 100 ? -5.545 2.149 0.640 1.00 93.12 100 LYS A C 1
ATOM 799 O O . LYS A 1 100 ? -4.469 1.696 1.019 1.00 93.12 100 LYS A O 1
ATOM 804 N N . ILE A 1 101 ? -6.600 2.258 1.441 1.00 93.44 101 ILE A N 1
ATOM 805 C CA . ILE A 1 101 ? -6.596 1.810 2.838 1.00 93.44 101 ILE A CA 1
ATOM 806 C C . ILE A 1 101 ? -7.650 0.733 3.025 1.00 93.44 101 ILE A C 1
ATOM 808 O O . ILE A 1 101 ? -8.821 0.934 2.696 1.00 93.44 101 ILE A O 1
ATOM 812 N N . TYR A 1 102 ? -7.218 -0.383 3.595 1.00 93.56 102 TYR A N 1
ATOM 813 C CA . TYR A 1 102 ? -8.059 -1.501 3.995 1.00 93.56 102 TYR A CA 1
ATOM 814 C C . TYR A 1 102 ? -8.056 -1.625 5.517 1.00 93.56 102 TYR A C 1
ATOM 816 O O . TYR A 1 102 ? -7.038 -1.334 6.149 1.00 93.56 102 TYR A O 1
ATOM 824 N N . ASP A 1 103 ? -9.164 -2.065 6.104 1.00 91.62 103 ASP A N 1
ATOM 825 C CA . ASP A 1 103 ? -9.188 -2.492 7.502 1.00 91.62 103 ASP A CA 1
ATOM 826 C C . ASP A 1 103 ? -8.615 -3.910 7.678 1.00 91.62 103 ASP A C 1
ATOM 828 O O . ASP A 1 103 ? -8.158 -4.564 6.732 1.00 91.62 103 ASP A O 1
ATOM 832 N N . ASP A 1 104 ? -8.592 -4.377 8.923 1.00 88.81 104 ASP A N 1
ATOM 833 C CA . ASP A 1 104 ? -8.152 -5.724 9.295 1.00 88.81 104 ASP A CA 1
ATOM 834 C C . ASP A 1 104 ? -9.056 -6.846 8.744 1.0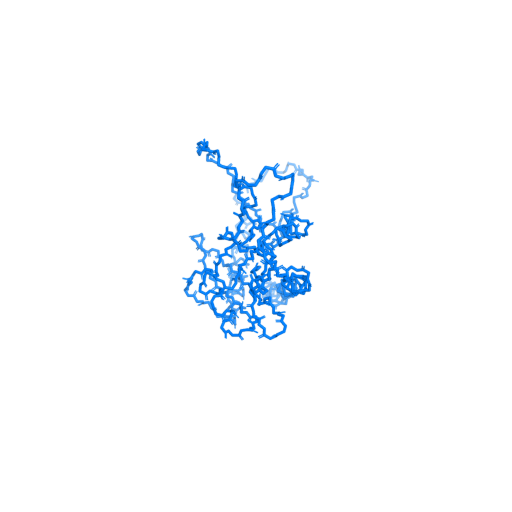0 88.81 104 ASP A C 1
ATOM 836 O O . ASP A 1 104 ? -8.610 -7.988 8.600 1.00 88.81 104 ASP A O 1
ATOM 840 N N . SER A 1 105 ? -10.286 -6.501 8.365 1.00 87.44 105 SER A N 1
ATOM 841 C CA . SER A 1 105 ? -11.301 -7.363 7.755 1.00 87.44 105 SER A CA 1
ATOM 842 C C . SER A 1 105 ? -11.294 -7.310 6.219 1.00 87.44 105 SER A C 1
ATOM 844 O O . SER A 1 105 ? -12.168 -7.890 5.571 1.00 87.44 105 SER A O 1
ATOM 846 N N . TRP A 1 106 ? -10.290 -6.652 5.625 1.00 88.69 106 TRP A N 1
ATOM 847 C CA . TRP A 1 106 ? -10.098 -6.477 4.178 1.00 88.69 106 TRP A CA 1
ATOM 848 C C . TRP A 1 106 ? -11.179 -5.632 3.494 1.00 88.69 106 TRP A C 1
ATOM 850 O O . TRP A 1 106 ? -11.324 -5.673 2.269 1.00 88.69 106 TRP A O 1
ATOM 860 N N . ILE A 1 107 ? -11.917 -4.833 4.259 1.00 85.69 107 ILE A N 1
ATOM 861 C CA . ILE A 1 107 ? -12.861 -3.847 3.748 1.00 85.69 107 ILE A CA 1
ATOM 862 C C . ILE A 1 107 ? -12.079 -2.591 3.374 1.00 85.69 107 ILE A C 1
ATOM 864 O O . ILE A 1 107 ? -11.339 -2.022 4.175 1.00 85.69 107 ILE A O 1
ATOM 868 N N . ARG A 1 108 ? -12.244 -2.141 2.130 1.00 90.81 108 ARG A N 1
ATOM 869 C CA . ARG A 1 108 ? -11.614 -0.916 1.632 1.00 90.81 108 ARG A CA 1
ATOM 870 C C . ARG A 1 108 ? -12.330 0.300 2.214 1.00 90.81 108 ARG A C 1
ATOM 872 O O . ARG A 1 108 ? -13.510 0.505 1.945 1.00 90.81 108 ARG A O 1
ATOM 879 N N . TYR A 1 109 ? -11.620 1.113 2.989 1.00 89.06 109 TYR A N 1
ATOM 880 C CA . TYR A 1 109 ? -12.164 2.331 3.598 1.00 89.06 109 TYR A CA 1
ATOM 881 C C . TYR A 1 109 ? -11.930 3.568 2.753 1.00 89.06 109 TYR A C 1
ATOM 883 O O . TYR A 1 109 ? -12.721 4.505 2.828 1.00 89.06 109 TYR A O 1
ATOM 891 N N . ALA A 1 110 ? -10.860 3.589 1.967 1.00 87.69 110 ALA A N 1
ATOM 892 C CA . ALA A 1 110 ? -10.539 4.721 1.119 1.00 87.69 110 ALA A CA 1
ATOM 893 C C . ALA A 1 110 ? -9.702 4.277 -0.081 1.00 87.69 110 ALA A C 1
ATOM 895 O O . ALA A 1 110 ? -8.881 3.364 0.031 1.00 87.69 110 ALA A O 1
ATOM 896 N N . ASP A 1 111 ? -9.915 4.941 -1.210 1.00 89.38 111 ASP A N 1
ATOM 897 C CA . ASP A 1 111 ? -9.202 4.712 -2.460 1.00 89.38 111 ASP A CA 1
ATOM 898 C C . ASP A 1 111 ? -9.084 6.039 -3.199 1.00 89.38 111 ASP A C 1
ATOM 900 O O . ASP A 1 111 ? -10.104 6.604 -3.577 1.00 89.38 111 ASP A O 1
ATOM 904 N N . THR A 1 112 ? -7.867 6.544 -3.402 1.00 86.88 112 THR A N 1
ATOM 905 C CA . THR A 1 112 ? -7.653 7.816 -4.108 1.00 86.88 112 THR A CA 1
ATOM 906 C C . THR A 1 112 ? -8.058 7.778 -5.582 1.00 86.88 112 THR A C 1
ATOM 908 O O . THR A 1 112 ? -8.248 8.837 -6.173 1.00 86.88 112 THR A O 1
ATOM 911 N N . GLU A 1 113 ? -8.180 6.593 -6.190 1.00 81.88 113 GLU A N 1
ATOM 912 C CA . GLU A 1 113 ? -8.649 6.452 -7.576 1.00 81.88 113 GLU A CA 1
ATOM 913 C C . GLU A 1 113 ? -10.168 6.616 -7.705 1.00 81.88 113 GLU A C 1
ATOM 915 O O . GLU A 1 113 ? -10.645 7.015 -8.764 1.00 81.88 113 GLU A O 1
ATOM 920 N N . ASP A 1 114 ? -10.914 6.315 -6.641 1.00 70.81 114 ASP A N 1
ATOM 921 C CA . ASP A 1 114 ? -12.373 6.152 -6.663 1.00 70.81 114 ASP A CA 1
ATOM 922 C C . ASP A 1 114 ? -13.033 6.852 -5.459 1.00 70.81 114 ASP A C 1
ATOM 924 O O . ASP A 1 114 ? -13.939 6.339 -4.806 1.00 70.81 114 ASP A O 1
ATOM 928 N N . ILE A 1 115 ? -12.529 8.046 -5.117 1.00 62.06 115 ILE A N 1
ATOM 929 C CA . ILE A 1 115 ? -13.036 8.860 -3.994 1.00 62.06 115 ILE A CA 1
ATOM 930 C C . ILE A 1 115 ? -14.478 9.333 -4.244 1.00 62.06 115 ILE A C 1
ATOM 932 O O . ILE A 1 115 ? -15.222 9.580 -3.295 1.00 62.06 115 ILE A O 1
ATOM 936 N N . PHE A 1 116 ? -14.884 9.446 -5.511 1.00 47.50 116 PHE A N 1
ATOM 937 C CA . PHE A 1 116 ? -16.196 9.935 -5.922 1.00 47.50 116 PHE A CA 1
ATOM 938 C C . PHE A 1 116 ? -16.975 8.836 -6.643 1.00 47.50 116 PHE A C 1
ATOM 940 O O . PHE A 1 116 ? -17.118 8.870 -7.863 1.00 47.50 116 PHE A O 1
ATOM 947 N N . ILE A 1 117 ? -17.539 7.892 -5.895 1.00 40.06 117 ILE A N 1
ATOM 948 C CA . ILE A 1 117 ? -18.629 7.078 -6.435 1.00 40.06 117 ILE A CA 1
ATOM 949 C C . ILE A 1 117 ? -19.870 7.982 -6.470 1.00 40.06 117 ILE A C 1
ATOM 951 O O . ILE A 1 117 ? -20.624 8.050 -5.501 1.00 40.06 117 ILE A O 1
ATOM 955 N N . SER A 1 118 ? -20.076 8.729 -7.559 1.00 33.84 118 SER A N 1
ATOM 956 C CA . SER A 1 118 ? -21.437 9.134 -7.912 1.00 33.84 118 SER A CA 1
ATOM 957 C C . SER A 1 118 ? -22.086 7.929 -8.583 1.00 33.84 118 SER A C 1
ATOM 959 O O . SER A 1 118 ? -21.682 7.546 -9.682 1.00 33.84 118 SER A O 1
ATOM 961 N N . GLU A 1 119 ? -23.075 7.318 -7.934 1.00 42.22 119 GLU A N 1
ATOM 962 C CA . GLU A 1 119 ? -24.056 6.480 -8.626 1.00 42.22 119 GLU A CA 1
ATOM 963 C C . GLU A 1 119 ? -24.844 7.365 -9.600 1.00 42.22 119 GLU A C 1
ATOM 965 O O . GLU A 1 119 ? -25.956 7.781 -9.313 1.00 42.22 119 GLU A O 1
ATOM 970 N N . ASP A 1 120 ? -24.252 7.669 -10.749 1.00 32.91 120 ASP A N 1
ATOM 971 C CA . ASP A 1 120 ? -24.959 8.180 -11.912 1.00 32.91 120 ASP A CA 1
ATOM 972 C C . ASP A 1 120 ? -24.502 7.356 -13.114 1.00 32.91 120 ASP A C 1
ATOM 974 O O . ASP A 1 120 ? -23.386 7.469 -13.622 1.00 32.91 120 ASP A O 1
ATOM 978 N N . VAL A 1 121 ? -25.391 6.460 -13.538 1.00 47.25 121 VAL A N 1
ATOM 979 C CA . VAL A 1 121 ? -25.290 5.747 -14.808 1.00 47.25 121 VAL A CA 1
ATOM 980 C C . VAL A 1 121 ? -25.350 6.784 -15.926 1.00 47.25 121 VAL A C 1
ATOM 982 O O . VAL A 1 121 ? -26.424 7.308 -16.211 1.00 47.25 121 VAL A O 1
ATOM 985 N N . VAL A 1 122 ? -24.223 7.051 -16.589 1.00 34.28 122 VAL A N 1
ATOM 986 C CA . VAL A 1 122 ? -24.191 7.723 -17.894 1.00 34.28 122 VAL A CA 1
ATOM 987 C C . VAL A 1 122 ? -23.148 7.057 -18.791 1.00 34.28 122 VAL A C 1
ATOM 989 O O . VAL A 1 122 ? -22.073 6.652 -18.356 1.00 34.28 122 VAL A O 1
ATOM 992 N N . GLU A 1 123 ? -23.559 6.889 -20.043 1.00 29.20 123 GLU A N 1
ATOM 993 C CA . GLU A 1 123 ? -22.954 6.119 -21.120 1.00 29.20 123 GLU A CA 1
ATOM 994 C C . GLU A 1 123 ? -21.474 6.414 -21.395 1.00 29.20 123 GLU A C 1
ATOM 996 O O . GLU A 1 123 ? -20.979 7.534 -21.287 1.00 29.20 123 GLU A O 1
ATOM 1001 N N . ILE A 1 124 ? -20.799 5.354 -21.840 1.00 32.41 124 ILE A N 1
ATOM 1002 C CA . ILE A 1 124 ? -19.450 5.358 -22.395 1.00 32.41 124 ILE A CA 1
ATOM 1003 C C . ILE A 1 124 ? -19.419 6.299 -23.605 1.00 32.41 124 ILE A C 1
ATOM 1005 O O . ILE A 1 124 ? -19.964 5.955 -24.654 1.00 32.41 124 ILE A O 1
ATOM 1009 N N . ASP A 1 125 ? -18.692 7.413 -23.498 1.00 29.33 125 ASP A N 1
ATOM 1010 C CA . ASP A 1 125 ? -18.031 7.995 -24.662 1.00 29.33 125 ASP A CA 1
ATOM 1011 C C . ASP A 1 125 ? -16.514 7.839 -24.535 1.00 29.33 125 ASP A C 1
ATOM 1013 O O . ASP A 1 125 ? -15.867 8.124 -23.525 1.00 29.33 125 ASP A O 1
ATOM 1017 N N . ASN A 1 126 ? -15.964 7.250 -25.579 1.00 40.34 126 ASN A N 1
ATOM 1018 C CA . ASN A 1 126 ? -14.684 6.584 -25.608 1.00 40.34 126 ASN A CA 1
ATOM 1019 C C . ASN A 1 126 ? -13.622 7.575 -26.092 1.00 40.34 126 ASN A C 1
ATOM 1021 O O . ASN A 1 126 ? -13.473 7.739 -27.301 1.00 40.34 126 ASN A O 1
ATOM 1025 N N . LYS A 1 127 ? -12.893 8.233 -25.174 1.00 39.12 127 LYS A N 1
ATOM 1026 C CA . LYS A 1 127 ? -11.503 8.723 -25.357 1.00 39.12 127 LYS A CA 1
ATOM 1027 C C . LYS A 1 127 ?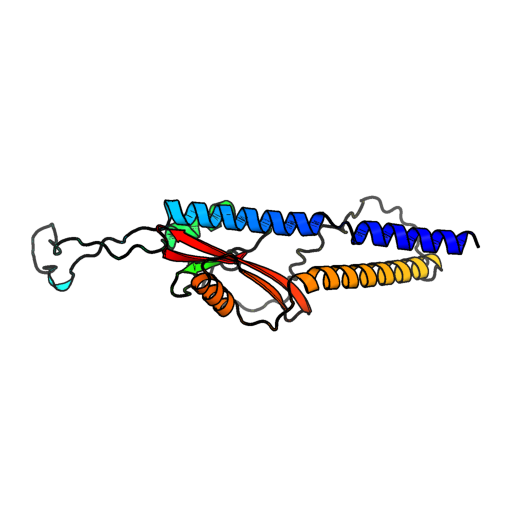 -11.053 9.610 -24.192 1.00 39.12 127 LYS A C 1
ATOM 1029 O O . LYS A 1 127 ? -11.173 10.830 -24.249 1.00 39.12 127 LYS A O 1
ATOM 1034 N N . GLN A 1 128 ? -10.380 9.024 -23.207 1.00 32.88 128 GLN A N 1
ATOM 1035 C CA . GLN A 1 128 ? -9.320 9.752 -22.509 1.00 32.88 128 GLN A CA 1
ATOM 1036 C C . GLN A 1 128 ? -8.312 8.778 -21.904 1.00 32.88 128 GLN A C 1
ATOM 1038 O O . GLN A 1 128 ? -8.464 8.253 -20.807 1.00 32.88 128 GLN A O 1
ATOM 1043 N N . THR A 1 129 ? -7.270 8.504 -22.679 1.00 30.73 129 THR A N 1
ATOM 1044 C CA . THR A 1 129 ? -6.092 7.762 -22.246 1.00 30.73 129 THR A CA 1
ATOM 1045 C C . THR A 1 129 ? -5.333 8.626 -21.235 1.00 30.73 129 THR A C 1
ATOM 1047 O O . THR A 1 129 ? -4.747 9.638 -21.617 1.00 30.73 129 THR A O 1
ATOM 1050 N N . LEU A 1 130 ? -5.348 8.258 -19.949 1.00 28.16 130 LEU A N 1
ATOM 1051 C CA . LEU A 1 130 ? -4.477 8.860 -18.934 1.00 28.16 130 LEU A CA 1
ATOM 1052 C C . LEU A 1 130 ? -3.019 8.450 -19.197 1.00 28.16 130 LEU A C 1
ATOM 1054 O O . LEU A 1 130 ? -2.530 7.436 -18.704 1.00 28.16 130 LEU A O 1
ATOM 1058 N N . SER A 1 131 ? -2.314 9.265 -19.975 1.00 33.19 131 SER A N 1
ATOM 1059 C CA . SER A 1 131 ? -0.861 9.234 -20.131 1.00 33.19 131 SER A CA 1
ATOM 1060 C C . SER A 1 131 ? -0.187 9.948 -18.953 1.00 33.19 131 SER A C 1
ATOM 1062 O O . SER A 1 131 ? 0.324 11.055 -19.100 1.00 33.19 131 SER A O 1
ATOM 1064 N N . ASN A 1 132 ? -0.167 9.320 -17.779 1.00 32.16 132 ASN A N 1
ATOM 1065 C CA . ASN A 1 132 ? 0.618 9.805 -16.639 1.00 32.16 132 ASN A CA 1
ATOM 1066 C C . ASN A 1 132 ? 1.805 8.870 -16.369 1.00 32.16 132 ASN A C 1
ATOM 1068 O O . ASN A 1 132 ? 1.921 8.282 -15.302 1.00 32.16 132 ASN A O 1
ATOM 1072 N N . LEU A 1 133 ? 2.691 8.733 -17.363 1.00 33.78 133 LEU A N 1
ATOM 1073 C CA . LEU A 1 133 ? 4.091 8.320 -17.161 1.00 33.78 133 LEU A CA 1
ATOM 1074 C C . LEU A 1 133 ? 5.066 8.957 -18.181 1.00 33.78 133 LEU A C 1
ATOM 1076 O O . LEU A 1 133 ? 6.230 8.579 -18.251 1.00 33.78 133 LEU A O 1
ATOM 1080 N N . ASP A 1 134 ? 4.639 9.990 -18.917 1.00 33.34 134 ASP A N 1
ATOM 1081 C CA . ASP A 1 134 ? 5.461 10.695 -19.922 1.00 33.34 134 ASP A CA 1
ATOM 1082 C C . ASP A 1 134 ? 6.197 11.937 -19.374 1.00 33.34 134 ASP A C 1
ATOM 1084 O O . ASP A 1 134 ? 6.605 12.831 -20.121 1.00 33.34 134 ASP A O 1
ATOM 1088 N N . ILE A 1 135 ? 6.426 12.011 -18.059 1.00 38.09 135 ILE A N 1
ATOM 1089 C CA . ILE A 1 135 ? 7.017 13.203 -17.419 1.00 38.09 135 ILE A CA 1
ATOM 1090 C C . ILE A 1 135 ? 8.519 13.391 -17.733 1.00 38.09 135 ILE A C 1
ATOM 1092 O O . ILE A 1 135 ? 9.070 14.446 -17.435 1.00 38.09 135 ILE A O 1
ATOM 1096 N N . PHE A 1 136 ? 9.194 12.459 -18.421 1.00 33.94 136 PHE A N 1
ATOM 1097 C CA . PHE A 1 136 ? 10.628 12.617 -18.727 1.00 33.94 136 PHE A CA 1
ATOM 1098 C C . PHE A 1 136 ? 11.033 12.821 -20.192 1.00 33.94 136 PHE A C 1
ATOM 1100 O O . PHE A 1 136 ? 12.227 1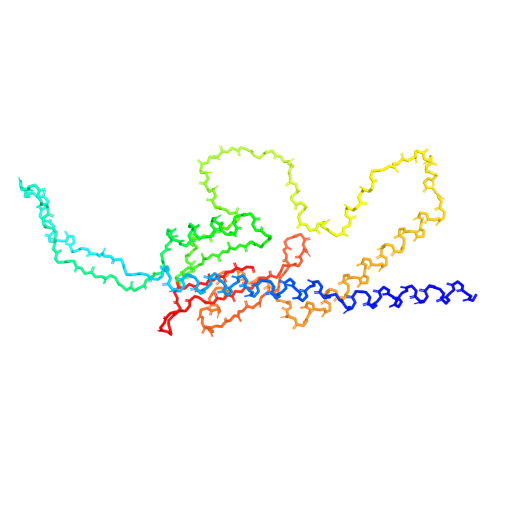2.984 -20.441 1.00 33.94 136 PHE A O 1
ATOM 1107 N N . LEU A 1 137 ? 10.106 12.898 -21.157 1.00 37.06 137 LEU A N 1
ATOM 1108 C CA . LEU A 1 137 ? 10.486 13.128 -22.567 1.00 37.06 137 LEU A CA 1
ATOM 1109 C C . LEU A 1 137 ? 9.754 14.264 -23.292 1.00 37.06 137 LEU A C 1
ATOM 1111 O O . LEU A 1 137 ? 10.217 14.690 -24.350 1.00 37.06 137 LEU A O 1
ATOM 1115 N N . SER A 1 138 ? 8.702 14.856 -22.726 1.00 34.81 138 SER A N 1
ATOM 1116 C CA . SER A 1 138 ? 8.022 15.992 -23.368 1.00 34.81 138 SER A CA 1
ATOM 1117 C C . SER A 1 138 ? 8.642 17.341 -22.998 1.00 34.81 138 SER A C 1
ATOM 1119 O O . SER A 1 138 ? 7.992 18.215 -22.434 1.00 34.81 138 SER A O 1
ATOM 1121 N N . ARG A 1 139 ? 9.906 17.560 -23.381 1.00 34.41 139 ARG A N 1
ATOM 1122 C CA . ARG A 1 139 ? 10.433 18.921 -23.572 1.00 34.41 139 ARG A CA 1
ATOM 1123 C C . ARG A 1 139 ? 10.192 19.317 -25.028 1.00 34.41 139 ARG A C 1
ATOM 1125 O O . ARG A 1 139 ? 11.115 19.346 -25.835 1.00 34.41 139 ARG A O 1
ATOM 1132 N N . LYS A 1 140 ? 8.929 19.589 -25.377 1.00 33.12 140 LYS A N 1
ATOM 1133 C CA . LYS A 1 140 ? 8.592 20.306 -26.614 1.00 33.12 140 LYS A CA 1
ATOM 1134 C C . LYS A 1 140 ? 9.033 21.757 -26.415 1.00 33.12 140 LYS A C 1
ATOM 1136 O O . LYS A 1 140 ? 8.327 22.549 -25.799 1.00 33.12 140 LYS A O 1
ATOM 1141 N N . GLY A 1 141 ? 10.252 22.067 -26.850 1.00 31.58 141 GLY A N 1
ATOM 1142 C CA . GLY A 1 141 ? 10.682 23.447 -27.034 1.00 31.58 141 GLY A CA 1
ATOM 1143 C C . GLY A 1 141 ? 9.798 24.082 -28.100 1.00 31.58 141 GLY A C 1
ATOM 1144 O O . GLY A 1 141 ? 9.712 23.570 -29.214 1.00 31.58 141 GLY A O 1
ATOM 1145 N N . ALA A 1 142 ? 9.096 25.141 -27.720 1.00 33.94 142 ALA A N 1
ATOM 1146 C CA . ALA A 1 142 ? 8.466 26.058 -28.649 1.00 33.94 142 ALA A CA 1
ATOM 1147 C C . ALA A 1 142 ? 9.579 26.863 -29.334 1.00 33.94 142 ALA A C 1
ATOM 1149 O O . ALA A 1 142 ? 10.232 27.662 -28.673 1.00 33.94 142 ALA A O 1
ATOM 1150 N N . ASP A 1 143 ? 9.862 26.506 -30.585 1.00 35.91 143 ASP A N 1
ATOM 1151 C CA . ASP A 1 143 ? 10.268 27.364 -31.709 1.00 35.91 143 ASP A CA 1
ATOM 1152 C C . ASP A 1 143 ? 10.687 26.423 -32.848 1.00 35.91 143 ASP A C 1
ATOM 1154 O O . ASP A 1 143 ? 11.834 25.995 -32.970 1.00 35.91 143 ASP A O 1
ATOM 1158 N N . GLU A 1 144 ? 9.693 26.001 -33.631 1.00 37.34 144 GLU A N 1
ATOM 1159 C CA . GLU A 1 144 ? 9.881 25.187 -34.828 1.00 37.34 144 GLU A CA 1
ATOM 1160 C C . GLU A 1 144 ? 9.966 26.136 -36.029 1.00 37.34 144 GLU A C 1
ATOM 1162 O O . GLU A 1 144 ? 8.957 26.503 -36.631 1.00 37.34 144 GLU A O 1
ATOM 1167 N N . ASP A 1 145 ? 11.190 26.551 -36.364 1.00 34.50 145 ASP A N 1
ATOM 1168 C CA . ASP A 1 145 ? 11.495 27.038 -37.706 1.00 34.50 145 ASP A CA 1
ATOM 1169 C C . ASP A 1 145 ? 11.193 25.899 -38.687 1.00 34.50 145 ASP A C 1
ATOM 1171 O O . ASP A 1 145 ? 11.801 24.826 -38.650 1.00 34.50 145 ASP A O 1
ATOM 1175 N N . THR A 1 146 ? 10.213 26.121 -39.559 1.00 40.53 146 THR A N 1
ATOM 1176 C CA . THR A 1 146 ? 9.741 25.159 -40.555 1.00 40.53 146 THR A CA 1
ATOM 1177 C C . THR A 1 146 ? 10.833 24.849 -41.581 1.00 40.53 146 THR A C 1
ATOM 1179 O O . THR A 1 146 ? 10.906 25.481 -42.637 1.00 40.53 146 THR A O 1
ATOM 1182 N N . ILE A 1 147 ? 11.669 23.848 -41.306 1.00 41.31 147 ILE A N 1
ATOM 1183 C CA . ILE A 1 147 ? 12.511 23.206 -42.316 1.00 41.31 147 ILE A CA 1
ATOM 1184 C C . ILE A 1 147 ? 11.750 21.986 -42.820 1.00 41.31 147 ILE A C 1
ATOM 1186 O O . ILE A 1 147 ? 11.392 21.087 -42.066 1.00 41.31 147 ILE A O 1
ATOM 1190 N N . THR A 1 148 ? 11.469 21.976 -44.117 1.00 47.28 148 THR A N 1
ATOM 1191 C CA . THR A 1 148 ? 10.741 20.924 -44.826 1.00 47.28 148 THR A CA 1
ATOM 1192 C C . THR A 1 148 ? 11.493 19.591 -44.678 1.00 47.28 148 THR A C 1
ATOM 1194 O O . THR A 1 148 ? 12.433 19.308 -45.420 1.00 47.28 148 THR A O 1
ATOM 1197 N N . GLU A 1 149 ? 11.130 18.780 -43.677 1.00 47.00 149 GLU A N 1
ATOM 1198 C CA . GLU A 1 149 ? 11.812 17.517 -43.391 1.00 47.00 149 GLU A CA 1
ATOM 1199 C C . GLU A 1 149 ? 11.581 16.508 -44.521 1.00 47.00 149 GLU A C 1
ATOM 1201 O O . GLU A 1 149 ? 10.496 15.957 -44.727 1.00 47.00 149 GLU A O 1
ATOM 1206 N N . ASN A 1 150 ? 12.653 16.225 -45.253 1.00 49.50 150 ASN A N 1
ATOM 1207 C CA . ASN A 1 150 ? 12.709 15.115 -46.183 1.00 49.50 150 ASN A CA 1
ATOM 1208 C C . ASN A 1 150 ? 12.632 13.800 -45.377 1.00 49.50 150 ASN A C 1
ATOM 1210 O O . ASN A 1 150 ? 13.629 13.357 -44.800 1.00 49.50 150 ASN A O 1
ATOM 1214 N N . LYS A 1 151 ? 11.440 13.184 -45.321 1.00 54.25 151 LYS A N 1
ATOM 1215 C CA . LYS A 1 151 ? 11.124 11.960 -44.548 1.00 54.25 151 LYS A CA 1
ATOM 1216 C C . LYS A 1 151 ? 12.072 10.770 -44.794 1.00 54.25 151 LYS A C 1
ATOM 1218 O O . LYS A 1 151 ? 12.109 9.862 -43.976 1.00 54.25 151 LYS A O 1
ATOM 1223 N N . ASN A 1 152 ? 12.871 10.791 -45.863 1.00 56.19 152 ASN A N 1
ATOM 1224 C CA . ASN A 1 152 ? 13.814 9.733 -46.246 1.00 56.19 152 ASN A CA 1
ATOM 1225 C C . ASN A 1 152 ? 15.294 10.056 -45.957 1.00 56.19 152 ASN A C 1
ATOM 1227 O O . ASN A 1 152 ? 16.187 9.517 -46.614 1.00 56.19 152 ASN A O 1
ATOM 1231 N N . SER A 1 153 ? 15.598 10.941 -45.005 1.00 70.44 153 SER A N 1
ATOM 1232 C CA . SER A 1 153 ? 16.996 11.198 -44.643 1.00 70.44 153 SER A CA 1
ATOM 1233 C C . SER A 1 153 ? 17.611 10.002 -43.889 1.00 70.44 153 SER A C 1
ATOM 1235 O O . SER A 1 153 ? 16.998 9.415 -42.995 1.00 70.44 153 SER A O 1
ATOM 1237 N N . LEU A 1 154 ? 18.860 9.646 -44.219 1.00 72.19 154 LEU A N 1
ATOM 1238 C CA . LEU A 1 154 ? 19.645 8.636 -43.485 1.00 72.19 154 LEU A CA 1
ATOM 1239 C C . LEU A 1 154 ? 19.735 8.950 -41.982 1.00 72.19 154 LEU A C 1
ATOM 1241 O O . LEU A 1 154 ? 19.833 8.040 -41.161 1.00 72.19 154 LEU A O 1
ATOM 1245 N N . PHE A 1 155 ? 19.670 10.235 -41.632 1.00 75.06 155 PHE A N 1
ATOM 1246 C CA . PHE A 1 155 ? 19.647 10.714 -40.258 1.00 75.06 155 PHE A CA 1
ATOM 1247 C C . PHE A 1 155 ? 18.387 10.270 -39.506 1.00 75.06 155 PHE A C 1
ATOM 1249 O O . PHE A 1 155 ? 18.507 9.766 -38.393 1.00 75.06 155 PHE A O 1
ATOM 1256 N N . ASN A 1 156 ? 17.202 10.372 -40.115 1.00 75.19 156 ASN A N 1
ATOM 1257 C CA . ASN A 1 156 ? 15.953 9.943 -39.475 1.00 75.19 156 ASN A CA 1
ATOM 1258 C C . ASN A 1 156 ? 15.957 8.437 -39.203 1.00 75.19 156 ASN A C 1
ATOM 1260 O O . ASN A 1 156 ? 15.634 8.009 -38.100 1.00 75.19 156 ASN A O 1
ATOM 1264 N N . LYS A 1 157 ? 16.449 7.641 -40.158 1.00 79.12 157 LYS A N 1
ATOM 1265 C CA . LYS A 1 157 ? 16.597 6.190 -39.981 1.00 79.12 157 LYS A CA 1
ATOM 1266 C C . LYS A 1 157 ? 17.602 5.831 -38.879 1.00 79.12 157 LYS A C 1
ATOM 1268 O O . LYS A 1 157 ? 17.380 4.896 -38.116 1.00 79.12 157 LYS A O 1
ATOM 1273 N N . TYR A 1 158 ? 18.704 6.577 -38.775 1.00 73.69 158 TYR A N 1
ATOM 1274 C CA . TYR A 1 158 ? 19.662 6.428 -37.676 1.00 73.69 158 TYR A CA 1
ATOM 1275 C C . TYR A 1 158 ? 19.038 6.797 -36.322 1.00 73.69 158 TYR A C 1
ATOM 1277 O O . TYR A 1 158 ? 19.196 6.052 -35.357 1.00 73.69 158 TYR A O 1
ATOM 1285 N N . LYS A 1 159 ? 18.306 7.916 -36.256 1.00 78.19 159 LYS A N 1
ATOM 1286 C CA . LYS A 1 159 ? 17.606 8.389 -35.056 1.00 78.19 159 LYS A CA 1
ATOM 1287 C C . LYS A 1 159 ? 16.591 7.358 -34.564 1.00 78.19 159 LYS A C 1
ATOM 1289 O O . LYS A 1 159 ? 16.610 7.031 -33.383 1.00 78.19 159 LYS A O 1
ATOM 1294 N N . GLU A 1 160 ? 15.754 6.825 -35.451 1.00 79.94 160 GLU A N 1
ATOM 1295 C CA . GLU A 1 160 ? 14.771 5.790 -35.107 1.00 79.94 160 GLU A CA 1
ATOM 1296 C C . GLU A 1 160 ? 15.445 4.516 -34.591 1.00 79.94 160 GLU A C 1
ATOM 1298 O O . GLU A 1 160 ? 15.105 4.050 -33.507 1.00 79.94 160 GLU A O 1
ATOM 1303 N N . ASN A 1 161 ? 16.464 4.005 -35.293 1.00 78.75 161 ASN A N 1
ATOM 1304 C CA . ASN A 1 161 ? 17.208 2.824 -34.842 1.00 78.75 161 ASN A CA 1
ATOM 1305 C C . ASN A 1 161 ? 17.896 3.039 -33.486 1.00 78.75 161 ASN A C 1
ATOM 1307 O O . ASN A 1 161 ? 17.949 2.126 -32.665 1.00 78.75 161 ASN A O 1
ATOM 1311 N N . TYR A 1 162 ? 18.451 4.230 -33.251 1.00 76.50 162 TYR A N 1
ATOM 1312 C CA . TYR A 1 162 ? 19.071 4.568 -31.974 1.00 76.50 162 TYR A CA 1
ATOM 1313 C C . TYR A 1 162 ? 18.036 4.632 -30.846 1.00 76.50 162 TYR A C 1
ATOM 1315 O O . TYR A 1 162 ? 18.281 4.078 -29.776 1.00 76.50 162 TYR A O 1
ATOM 1323 N N . LEU A 1 163 ? 16.888 5.276 -31.080 1.00 77.75 163 LEU A N 1
ATOM 1324 C CA . LEU A 1 163 ? 15.802 5.357 -30.101 1.00 77.75 163 LEU A CA 1
ATOM 1325 C C . LEU A 1 163 ? 15.251 3.970 -29.768 1.00 77.75 163 LEU A C 1
ATOM 1327 O O . LEU A 1 163 ? 15.059 3.664 -28.595 1.00 77.75 163 LEU A O 1
ATOM 1331 N N . ASP A 1 164 ? 15.061 3.114 -30.770 1.00 77.25 164 ASP A N 1
ATOM 1332 C CA . ASP A 1 164 ? 14.605 1.741 -30.556 1.00 77.25 164 ASP A CA 1
ATOM 1333 C C . ASP A 1 164 ? 15.621 0.931 -29.734 1.00 77.25 164 ASP A C 1
ATOM 1335 O O . ASP A 1 164 ? 15.269 0.287 -28.744 1.00 77.25 164 ASP A O 1
ATOM 1339 N N . LEU A 1 165 ? 16.915 1.033 -30.057 1.00 76.19 165 LEU A N 1
ATOM 1340 C CA . LEU A 1 165 ? 17.977 0.393 -29.278 1.00 76.19 165 LEU A CA 1
ATOM 1341 C C . LEU A 1 165 ? 18.030 0.916 -27.834 1.00 76.19 165 LEU A C 1
ATOM 1343 O O . LEU A 1 165 ? 18.158 0.123 -26.900 1.00 76.19 165 LEU A O 1
ATOM 1347 N N . PHE A 1 166 ? 17.919 2.232 -27.642 1.00 74.62 166 PHE A N 1
ATOM 1348 C CA . PHE A 1 166 ? 17.900 2.864 -26.324 1.00 74.62 166 PHE A CA 1
ATOM 1349 C C . PHE A 1 166 ? 16.710 2.374 -25.493 1.00 74.62 166 PHE A C 1
ATOM 1351 O O . PHE A 1 166 ? 16.903 1.920 -24.366 1.00 74.62 166 PHE A O 1
ATOM 1358 N N . ASN A 1 167 ? 15.505 2.378 -26.067 1.00 72.62 167 ASN A N 1
ATOM 1359 C CA . ASN A 1 167 ? 14.288 1.911 -25.406 1.00 72.62 167 ASN A CA 1
ATOM 1360 C C . ASN A 1 167 ? 14.383 0.424 -25.041 1.00 72.62 167 ASN A C 1
ATOM 1362 O O . ASN A 1 167 ? 14.015 0.027 -23.933 1.00 72.62 167 ASN A O 1
ATOM 1366 N N . ASN A 1 168 ? 14.931 -0.403 -25.934 1.00 71.50 168 ASN A N 1
ATOM 1367 C CA . ASN A 1 168 ? 15.139 -1.828 -25.681 1.00 71.50 168 ASN A CA 1
ATOM 1368 C C . ASN A 1 168 ? 16.157 -2.074 -24.558 1.00 71.50 168 ASN A C 1
ATOM 1370 O O . ASN A 1 168 ? 15.914 -2.904 -23.676 1.00 71.50 168 ASN A O 1
ATOM 1374 N N . LEU A 1 169 ? 17.267 -1.328 -24.538 1.00 70.38 169 LEU A N 1
ATOM 1375 C CA . LEU A 1 169 ? 18.248 -1.382 -23.452 1.00 70.38 169 LEU A CA 1
ATOM 1376 C C . LEU A 1 169 ? 17.628 -0.929 -22.129 1.00 70.38 169 LEU A C 1
ATOM 1378 O O . LEU A 1 169 ? 17.731 -1.641 -21.131 1.00 70.38 169 LEU A O 1
ATOM 1382 N N . GLN A 1 170 ? 16.931 0.205 -22.118 1.00 68.25 170 GLN A N 1
ATOM 1383 C CA . GLN A 1 170 ? 16.250 0.722 -20.935 1.00 68.25 170 GLN A CA 1
ATOM 1384 C C . GLN A 1 170 ? 15.246 -0.294 -20.382 1.00 68.25 170 GLN A C 1
ATOM 1386 O O . GLN A 1 170 ? 15.271 -0.605 -19.192 1.00 68.25 170 GLN A O 1
ATOM 1391 N N . LYS A 1 171 ? 14.420 -0.892 -21.248 1.00 69.81 171 LYS A N 1
ATOM 1392 C CA . LYS A 1 171 ? 13.474 -1.950 -20.875 1.00 69.81 171 LYS A CA 1
ATOM 1393 C C . LYS A 1 171 ? 14.182 -3.158 -20.263 1.00 69.81 171 LYS A C 1
ATOM 1395 O O . LYS A 1 171 ? 13.716 -3.689 -19.256 1.00 69.81 171 LYS A O 1
ATOM 1400 N N . TYR A 1 172 ? 15.313 -3.585 -20.827 1.00 69.94 172 TYR A N 1
ATOM 1401 C CA . TYR A 1 172 ? 16.114 -4.680 -20.277 1.00 69.94 172 TYR A CA 1
ATOM 1402 C C . TYR A 1 172 ? 16.644 -4.367 -18.870 1.00 69.94 172 TYR A C 1
ATOM 1404 O O . TYR A 1 172 ? 16.508 -5.196 -17.969 1.00 69.94 172 TYR A O 1
ATOM 1412 N N . PHE A 1 173 ? 17.202 -3.173 -18.650 1.00 66.12 173 PHE A N 1
ATOM 1413 C CA . PHE A 1 173 ? 17.714 -2.775 -17.335 1.00 66.12 173 PHE A CA 1
ATOM 1414 C C . PHE A 1 173 ? 16.610 -2.591 -16.303 1.00 66.12 173 PHE A C 1
ATOM 1416 O O . PHE A 1 173 ? 16.758 -3.092 -15.189 1.00 66.12 173 PHE A O 1
ATOM 1423 N N . ASN A 1 174 ? 15.492 -1.969 -16.682 1.00 65.69 174 ASN A N 1
ATOM 1424 C CA . ASN A 1 174 ? 14.311 -1.877 -15.830 1.00 65.69 174 ASN A CA 1
ATOM 1425 C C . ASN A 1 174 ? 13.866 -3.281 -15.414 1.00 65.69 174 ASN A C 1
ATOM 1427 O O . ASN A 1 174 ? 13.782 -3.569 -14.227 1.00 65.69 174 ASN A O 1
ATOM 1431 N N . ASN A 1 175 ? 13.695 -4.205 -16.365 1.00 65.50 175 ASN A N 1
ATOM 1432 C CA . ASN A 1 175 ? 13.320 -5.586 -16.058 1.00 65.50 175 ASN A CA 1
ATOM 1433 C C . ASN A 1 175 ? 14.344 -6.293 -15.159 1.00 65.50 175 ASN A C 1
ATOM 1435 O O . ASN A 1 175 ? 13.956 -7.037 -14.263 1.00 65.50 175 ASN A O 1
ATOM 1439 N N . LYS A 1 176 ? 15.646 -6.059 -15.357 1.00 66.81 176 LYS A N 1
ATOM 1440 C CA . LYS A 1 176 ? 16.705 -6.622 -14.509 1.00 66.81 176 LYS A CA 1
ATOM 1441 C C . LYS A 1 176 ? 16.650 -6.066 -13.085 1.00 66.81 176 LYS A C 1
ATOM 1443 O O . LYS A 1 176 ? 16.806 -6.829 -12.136 1.00 66.81 176 LYS A O 1
ATOM 1448 N N . PHE A 1 177 ? 16.413 -4.769 -12.917 1.00 61.88 177 PHE A N 1
ATOM 1449 C CA . PHE A 1 177 ? 16.233 -4.153 -11.604 1.00 61.88 177 PHE A CA 1
ATOM 1450 C C . PHE A 1 177 ? 14.986 -4.709 -10.907 1.00 61.88 177 PHE A C 1
ATOM 1452 O O . PHE A 1 177 ? 15.071 -5.222 -9.796 1.00 61.88 177 PHE A O 1
ATOM 1459 N N . LEU A 1 178 ? 13.863 -4.735 -11.620 1.00 61.66 178 LEU A N 1
ATOM 1460 C CA . LEU A 1 178 ? 12.588 -5.277 -11.160 1.00 61.66 178 LEU A CA 1
ATOM 1461 C C . LEU A 1 178 ? 12.656 -6.779 -10.837 1.00 61.66 178 LEU A C 1
ATOM 1463 O O . LEU A 1 178 ? 11.998 -7.248 -9.914 1.00 61.66 178 LEU A O 1
ATOM 1467 N N . SER A 1 179 ? 13.502 -7.545 -11.534 1.00 60.84 179 SER A N 1
ATOM 1468 C CA . SER A 1 179 ? 13.716 -8.965 -11.232 1.00 60.84 179 SER A CA 1
ATOM 1469 C C . SER A 1 179 ? 14.331 -9.205 -9.850 1.00 60.84 179 SER A C 1
ATOM 1471 O O . SER A 1 179 ? 14.099 -10.267 -9.279 1.00 60.84 179 SER A O 1
ATOM 1473 N N . LYS A 1 180 ? 15.041 -8.219 -9.273 1.00 61.78 180 LYS A N 1
ATOM 1474 C CA . LYS A 1 180 ? 15.524 -8.291 -7.882 1.00 61.78 180 LYS A CA 1
ATOM 1475 C C . LYS A 1 180 ? 14.378 -8.264 -6.865 1.00 61.78 180 LYS A C 1
ATOM 1477 O O . LYS A 1 180 ? 14.538 -8.807 -5.781 1.00 61.78 180 LYS A O 1
ATOM 1482 N N . ILE A 1 181 ? 13.251 -7.644 -7.220 1.00 58.03 181 ILE A N 1
ATOM 1483 C CA . ILE A 1 181 ? 12.046 -7.524 -6.382 1.00 58.03 181 ILE A CA 1
ATOM 1484 C C . ILE A 1 181 ? 11.180 -8.797 -6.491 1.00 58.03 181 ILE A C 1
ATOM 1486 O O . ILE A 1 181 ? 10.434 -9.120 -5.574 1.00 58.03 181 ILE A O 1
ATOM 1490 N N . GLY A 1 182 ? 11.342 -9.576 -7.569 1.00 49.47 182 GLY A N 1
ATOM 1491 C CA . GLY A 1 182 ? 10.596 -10.809 -7.821 1.00 49.47 182 GLY A CA 1
ATOM 1492 C C . GLY A 1 182 ? 9.242 -10.531 -8.476 1.00 49.47 182 GLY A C 1
ATOM 1493 O O . GLY A 1 182 ? 8.306 -10.063 -7.838 1.00 49.47 182 GLY A O 1
ATOM 1494 N N . VAL A 1 183 ? 9.121 -10.837 -9.772 1.00 53.97 183 VAL A N 1
ATOM 1495 C CA . VAL A 1 183 ? 7.868 -10.648 -10.525 1.00 53.97 183 VAL A CA 1
ATOM 1496 C C . VAL A 1 183 ? 6.986 -11.883 -10.349 1.00 53.97 183 VAL A C 1
ATOM 1498 O O . VAL A 1 183 ? 7.284 -12.945 -10.899 1.00 53.97 183 VAL A O 1
ATOM 1501 N N . GLY A 1 184 ? 5.913 -11.764 -9.570 1.00 54.78 184 GLY A N 1
ATOM 1502 C CA . GLY A 1 184 ? 4.931 -12.832 -9.380 1.00 54.78 184 GLY A CA 1
ATOM 1503 C C . GLY A 1 184 ? 3.743 -12.717 -10.347 1.00 54.78 184 GLY A C 1
ATOM 1504 O O . GLY A 1 184 ? 3.524 -11.689 -10.983 1.00 54.78 184 GLY A O 1
ATOM 1505 N N . LYS A 1 185 ? 2.933 -13.779 -10.468 1.00 52.66 185 LYS A N 1
ATOM 1506 C CA . LYS A 1 185 ? 1.627 -13.705 -11.158 1.00 52.66 185 LYS A CA 1
ATOM 1507 C C . LYS A 1 185 ? 0.665 -12.869 -10.319 1.00 52.66 185 LYS A C 1
ATOM 1509 O O . LYS A 1 185 ? 0.533 -13.176 -9.141 1.00 52.66 185 LYS A O 1
ATOM 1514 N N . TYR A 1 186 ? 0.003 -11.854 -10.882 1.00 53.16 186 TYR A N 1
ATOM 1515 C CA . TYR A 1 186 ? -0.962 -11.016 -10.154 1.00 53.16 186 TYR A CA 1
ATOM 1516 C C . TYR A 1 186 ? -1.887 -11.870 -9.275 1.00 53.16 186 TYR A C 1
ATOM 1518 O O . TYR A 1 186 ? -2.600 -12.740 -9.772 1.00 53.16 186 TYR A O 1
ATOM 1526 N N . LYS A 1 187 ? -1.786 -11.677 -7.958 1.00 58.81 187 LYS A N 1
ATOM 1527 C CA . LYS A 1 187 ? -2.452 -12.505 -6.947 1.00 58.81 187 LYS A CA 1
ATOM 1528 C C . LYS A 1 187 ? -3.733 -11.851 -6.406 1.00 58.81 187 LYS A C 1
ATOM 1530 O O . LYS A 1 187 ? -4.448 -12.505 -5.664 1.00 58.81 187 LYS A O 1
ATOM 1535 N N . SER A 1 188 ? -4.076 -10.640 -6.859 1.00 74.81 188 SER A N 1
ATOM 1536 C CA . SER A 1 188 ? -5.064 -9.696 -6.292 1.00 74.81 188 SER A CA 1
ATOM 1537 C C . SER A 1 188 ? -4.531 -8.842 -5.137 1.00 74.81 188 SER A C 1
ATOM 1539 O O . SER A 1 188 ? -3.675 -9.284 -4.370 1.00 74.81 188 SER A O 1
ATOM 1541 N N . GLU A 1 189 ? -5.060 -7.617 -5.021 1.00 80.44 189 GLU A N 1
ATOM 1542 C CA . GLU A 1 189 ? -4.766 -6.680 -3.923 1.00 80.44 189 GLU A CA 1
ATOM 1543 C C . GLU A 1 189 ? -5.121 -7.281 -2.552 1.00 80.44 189 GLU A C 1
ATOM 1545 O O . GLU A 1 189 ? -4.367 -7.133 -1.595 1.00 80.44 189 GLU A O 1
ATOM 1550 N N . ILE A 1 190 ? -6.218 -8.040 -2.468 1.00 83.25 190 ILE A N 1
ATOM 1551 C CA . ILE A 1 190 ? -6.687 -8.671 -1.224 1.00 83.25 190 ILE A CA 1
ATOM 1552 C C . ILE A 1 190 ? -5.656 -9.665 -0.679 1.00 83.25 190 ILE A C 1
ATOM 1554 O O . ILE A 1 190 ? -5.406 -9.695 0.524 1.00 83.25 190 ILE A O 1
ATOM 1558 N N . LEU A 1 191 ? -5.009 -10.455 -1.545 1.00 84.50 191 LEU A N 1
ATOM 1559 C CA . LEU A 1 191 ? -3.960 -11.375 -1.090 1.00 84.50 191 LEU A CA 1
ATOM 1560 C C . LEU A 1 191 ? -2.741 -10.626 -0.537 1.00 84.50 191 LEU A C 1
ATOM 1562 O O . LEU A 1 191 ? -2.119 -11.109 0.408 1.00 84.50 191 LEU A O 1
ATOM 1566 N N . LEU A 1 192 ? -2.419 -9.451 -1.089 1.00 86.44 192 LEU A N 1
ATOM 1567 C CA . LEU A 1 192 ? -1.353 -8.601 -0.559 1.00 86.44 192 LEU A CA 1
ATOM 1568 C C . LEU A 1 192 ? -1.726 -8.072 0.830 1.00 86.44 192 LEU A C 1
ATOM 1570 O O . LEU A 1 192 ? -0.939 -8.218 1.759 1.00 86.44 192 LEU A O 1
ATOM 1574 N N . VAL A 1 193 ? -2.943 -7.546 0.998 1.00 88.62 193 VAL A N 1
ATOM 1575 C CA . VAL A 1 193 ? -3.464 -7.088 2.300 1.00 88.62 193 VAL A CA 1
ATOM 1576 C C . VAL A 1 193 ? -3.387 -8.210 3.342 1.00 88.62 193 VAL A C 1
ATOM 1578 O O . VAL A 1 193 ? -2.854 -8.010 4.434 1.00 88.62 193 VAL A O 1
ATOM 1581 N N . GLN A 1 194 ? -3.849 -9.412 2.991 1.00 87.94 194 GLN A N 1
ATOM 1582 C CA . GLN A 1 194 ? -3.793 -10.588 3.863 1.00 87.94 194 GLN A CA 1
ATOM 1583 C C . GLN A 1 194 ? -2.366 -10.946 4.282 1.00 87.94 194 GLN A C 1
ATOM 1585 O O . GLN A 1 194 ? -2.110 -11.250 5.449 1.00 87.94 194 GLN A O 1
ATOM 1590 N N . GLU A 1 195 ? -1.433 -10.935 3.332 1.00 89.44 195 GLU A N 1
ATOM 1591 C CA . GLU A 1 195 ? -0.032 -11.239 3.599 1.00 89.44 195 GLU A CA 1
ATOM 1592 C C . GLU A 1 195 ? 0.598 -10.199 4.532 1.00 89.44 195 GLU A C 1
ATOM 1594 O O . GLU A 1 195 ? 1.301 -10.572 5.474 1.00 89.44 195 GLU A O 1
ATOM 1599 N N . THR A 1 196 ? 0.293 -8.921 4.321 1.00 90.12 196 THR A N 1
ATOM 1600 C CA . THR A 1 196 ? 0.798 -7.800 5.122 1.00 90.12 196 THR A CA 1
ATOM 1601 C C . THR A 1 196 ? 0.271 -7.829 6.552 1.00 90.12 196 THR A C 1
ATOM 1603 O O . THR A 1 196 ? 1.057 -7.662 7.484 1.00 90.12 196 THR A O 1
ATOM 1606 N N . ILE A 1 197 ? -1.015 -8.141 6.753 1.00 90.50 197 ILE A N 1
ATOM 1607 C CA . ILE A 1 197 ? -1.585 -8.359 8.094 1.00 90.50 197 ILE A CA 1
ATOM 1608 C C . ILE A 1 197 ? -0.903 -9.551 8.768 1.00 90.50 197 ILE A C 1
ATOM 1610 O O . ILE A 1 197 ? -0.432 -9.444 9.896 1.00 90.50 197 ILE A O 1
ATOM 1614 N N . LYS A 1 198 ? -0.784 -10.686 8.066 1.00 91.31 198 LYS A N 1
ATOM 1615 C CA . LYS A 1 198 ? -0.203 -11.913 8.630 1.00 91.31 198 LYS A CA 1
ATOM 1616 C C . LYS A 1 198 ? 1.266 -11.747 9.024 1.00 91.31 198 LYS A C 1
ATOM 1618 O O . LYS A 1 198 ? 1.706 -12.341 10.006 1.00 91.31 198 LYS A O 1
ATOM 1623 N N . LYS A 1 199 ? 2.040 -11.005 8.230 1.00 91.31 199 LYS A N 1
ATOM 1624 C CA . LYS A 1 199 ? 3.468 -10.765 8.475 1.00 91.31 199 LYS A CA 1
ATOM 1625 C C . LYS A 1 199 ? 3.740 -9.575 9.390 1.00 91.31 199 LYS A C 1
ATOM 1627 O O . LYS A 1 199 ? 4.879 -9.445 9.833 1.00 91.31 199 LYS A O 1
ATOM 1632 N N . MET A 1 200 ? 2.759 -8.694 9.601 1.00 90.50 200 MET A N 1
ATOM 1633 C CA . MET A 1 200 ? 2.902 -7.428 10.332 1.00 90.50 200 MET A CA 1
ATOM 1634 C C . MET A 1 200 ? 4.146 -6.625 9.910 1.00 90.50 200 MET A C 1
ATOM 1636 O O . MET A 1 200 ? 4.814 -5.993 10.723 1.00 90.50 200 MET A O 1
ATOM 1640 N N . SER A 1 201 ? 4.487 -6.668 8.622 1.00 89.62 201 SER A N 1
ATOM 1641 C CA . SER A 1 201 ? 5.645 -5.982 8.046 1.00 89.62 201 SER A CA 1
ATOM 1642 C C . SER A 1 201 ? 5.351 -5.553 6.618 1.00 89.62 201 SER A C 1
ATOM 1644 O O . SER A 1 201 ? 4.414 -6.053 5.998 1.00 89.62 201 SER A O 1
ATOM 1646 N N . ASN A 1 202 ? 6.143 -4.612 6.104 1.00 89.44 202 ASN A N 1
ATOM 1647 C CA . ASN A 1 202 ? 5.939 -4.084 4.763 1.00 89.44 202 ASN A CA 1
ATOM 1648 C C . ASN A 1 202 ? 6.126 -5.184 3.714 1.00 89.44 202 ASN A C 1
ATOM 1650 O O . ASN A 1 202 ? 7.115 -5.923 3.741 1.00 89.44 202 ASN A O 1
ATOM 1654 N N . VAL A 1 203 ? 5.188 -5.266 2.774 1.00 86.81 203 VAL A N 1
ATOM 1655 C CA . VAL A 1 203 ? 5.244 -6.214 1.659 1.00 86.81 203 VAL A CA 1
ATOM 1656 C C . VAL A 1 203 ? 5.164 -5.442 0.356 1.00 86.81 203 VAL A C 1
ATOM 1658 O O . VAL A 1 203 ? 4.261 -4.631 0.150 1.00 86.81 203 VAL A O 1
ATOM 1661 N N . SER A 1 204 ? 6.107 -5.728 -0.530 1.00 82.50 204 SER A N 1
ATOM 1662 C CA . SER A 1 204 ? 6.175 -5.165 -1.872 1.00 82.50 204 SER A CA 1
ATOM 1663 C C . SER A 1 204 ? 5.816 -6.235 -2.886 1.00 82.50 204 SER A C 1
ATOM 1665 O O . SER A 1 204 ? 6.268 -7.378 -2.782 1.00 82.50 204 SER A O 1
ATOM 1667 N N . TYR A 1 205 ? 5.031 -5.861 -3.887 1.00 78.75 205 TYR A N 1
ATOM 1668 C CA . TYR A 1 205 ? 4.626 -6.763 -4.945 1.00 78.75 205 TYR A CA 1
ATOM 1669 C C . TYR A 1 205 ? 4.756 -6.124 -6.318 1.00 78.75 205 TYR A C 1
ATOM 1671 O O . TYR A 1 205 ? 4.393 -4.966 -6.517 1.00 78.75 205 TYR A O 1
ATOM 1679 N N . LEU A 1 206 ? 5.244 -6.909 -7.278 1.00 75.94 206 LEU A N 1
ATOM 1680 C CA . LEU A 1 206 ? 5.393 -6.488 -8.660 1.00 75.94 206 LEU A CA 1
ATOM 1681 C C . LEU A 1 206 ? 4.571 -7.379 -9.589 1.00 75.94 206 LEU A C 1
ATOM 1683 O O . LEU A 1 206 ? 4.728 -8.604 -9.581 1.00 75.94 206 LEU A O 1
ATOM 1687 N N . TYR A 1 207 ? 3.739 -6.767 -10.428 1.00 72.62 207 TYR A N 1
ATOM 1688 C CA . TYR A 1 207 ? 2.931 -7.484 -11.412 1.00 72.62 207 TYR A CA 1
ATOM 1689 C C . TYR A 1 207 ? 2.811 -6.725 -12.731 1.00 72.62 207 TYR A C 1
ATOM 1691 O O . TYR A 1 207 ? 3.195 -5.563 -12.831 1.00 72.62 207 TYR A O 1
ATOM 1699 N N . LYS A 1 208 ? 2.286 -7.404 -13.755 1.00 69.94 208 LYS A N 1
ATOM 1700 C CA . LYS A 1 208 ? 1.927 -6.782 -15.031 1.00 69.94 208 LYS A CA 1
ATOM 1701 C C . LYS A 1 208 ? 0.422 -6.597 -15.131 1.00 69.94 208 LYS A C 1
ATOM 1703 O O . LYS A 1 208 ? -0.306 -7.556 -14.873 1.00 69.94 208 LYS A O 1
ATOM 1708 N N . ASN A 1 209 ? -0.018 -5.402 -15.506 1.00 70.19 209 ASN A N 1
ATOM 1709 C CA . ASN A 1 209 ? -1.424 -5.131 -15.795 1.00 70.19 209 ASN A CA 1
ATOM 1710 C C . ASN A 1 209 ? -1.833 -5.708 -17.171 1.00 70.19 209 ASN A C 1
ATOM 1712 O O . ASN A 1 209 ? -1.022 -6.308 -17.885 1.00 70.19 209 ASN A O 1
ATOM 1716 N N . GLU A 1 210 ? -3.096 -5.509 -17.552 1.00 73.50 210 GLU A N 1
ATOM 1717 C CA . GLU A 1 210 ? -3.650 -5.954 -18.842 1.00 73.50 210 GLU A CA 1
ATOM 1718 C C . GLU A 1 210 ? -2.930 -5.334 -20.053 1.00 73.50 210 GLU A C 1
ATOM 1720 O O . GLU A 1 210 ? -2.760 -5.992 -21.079 1.00 73.50 210 GLU A O 1
ATOM 1725 N N . ASN A 1 211 ? -2.405 -4.116 -19.897 1.00 75.38 211 ASN A N 1
ATOM 1726 C CA . ASN A 1 211 ? -1.627 -3.397 -20.910 1.00 75.38 211 ASN A CA 1
ATOM 1727 C C . ASN A 1 211 ? -0.147 -3.830 -20.971 1.00 75.38 211 ASN A C 1
ATOM 1729 O O . ASN A 1 211 ? 0.626 -3.287 -21.755 1.00 75.38 211 ASN A O 1
ATOM 1733 N N . GLN A 1 212 ? 0.254 -4.836 -20.184 1.00 68.44 212 GLN A N 1
ATOM 1734 C CA . GLN A 1 212 ? 1.637 -5.294 -19.998 1.00 68.44 212 GLN A CA 1
ATOM 1735 C C . GLN A 1 212 ? 2.584 -4.291 -19.321 1.00 68.44 212 GLN A C 1
ATOM 1737 O O . GLN A 1 212 ? 3.800 -4.532 -19.296 1.00 68.44 212 GLN A O 1
ATOM 1742 N N . ASP A 1 213 ? 2.049 -3.230 -18.724 1.00 68.31 213 ASP A N 1
ATOM 1743 C CA . ASP A 1 213 ? 2.811 -2.310 -17.890 1.00 68.31 213 ASP A CA 1
ATOM 1744 C C . ASP A 1 213 ? 3.154 -2.980 -16.565 1.00 68.31 213 ASP A C 1
ATOM 1746 O O . ASP A 1 213 ? 2.344 -3.697 -15.971 1.00 68.31 213 ASP A O 1
ATOM 1750 N N . THR A 1 214 ? 4.368 -2.732 -16.088 1.00 69.56 214 THR A N 1
ATOM 1751 C CA . THR A 1 214 ? 4.807 -3.215 -14.784 1.00 69.56 214 THR A CA 1
ATOM 1752 C C . THR A 1 214 ? 4.35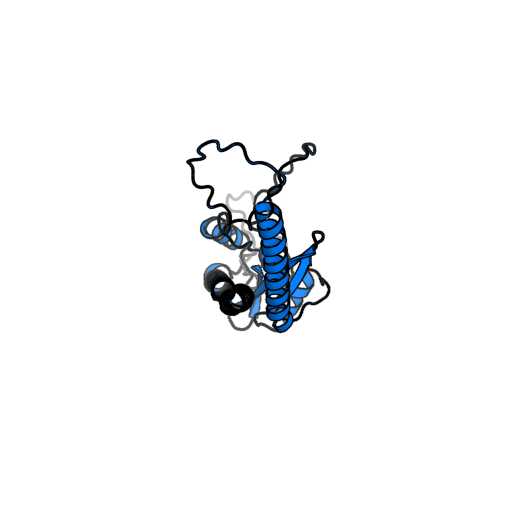0 -2.251 -13.698 1.00 69.56 214 THR A C 1
ATOM 1754 O O . THR A 1 214 ? 4.735 -1.084 -13.714 1.00 69.56 214 THR A O 1
ATOM 1757 N N . ILE A 1 215 ? 3.609 -2.762 -12.719 1.00 76.81 215 ILE A N 1
ATOM 1758 C CA . ILE A 1 215 ? 3.128 -2.017 -11.558 1.00 76.81 215 ILE A CA 1
ATOM 1759 C C . ILE A 1 215 ? 3.837 -2.532 -10.304 1.00 76.81 215 ILE A C 1
ATOM 1761 O O . ILE A 1 215 ? 3.915 -3.744 -10.076 1.00 76.81 215 ILE A O 1
ATOM 1765 N N . LEU A 1 216 ? 4.357 -1.600 -9.505 1.00 79.94 216 LEU A N 1
ATOM 1766 C CA . LEU A 1 216 ? 4.855 -1.840 -8.154 1.00 79.94 216 LEU A CA 1
ATOM 1767 C C . LEU A 1 216 ? 3.780 -1.391 -7.170 1.00 79.94 216 LEU A C 1
ATOM 1769 O O . LEU A 1 216 ? 3.294 -0.273 -7.285 1.00 79.94 216 LEU A O 1
ATOM 1773 N N . VAL A 1 217 ? 3.444 -2.256 -6.219 1.00 85.31 217 VAL A N 1
ATOM 1774 C CA . VAL A 1 217 ? 2.561 -1.928 -5.100 1.00 85.31 217 VAL A CA 1
ATOM 1775 C C . VAL A 1 217 ? 3.311 -2.226 -3.818 1.00 85.31 217 VAL A C 1
ATOM 1777 O O . VAL A 1 217 ? 3.790 -3.345 -3.618 1.00 85.31 217 VAL A O 1
ATOM 1780 N N . ASN A 1 218 ? 3.419 -1.231 -2.953 1.00 87.81 218 ASN A N 1
ATOM 1781 C CA . ASN A 1 218 ? 3.968 -1.379 -1.621 1.00 87.81 218 ASN A CA 1
ATOM 1782 C C . ASN A 1 218 ? 2.835 -1.320 -0.609 1.00 87.81 218 ASN A C 1
ATOM 1784 O O . ASN A 1 218 ? 1.908 -0.527 -0.726 1.00 87.81 218 ASN A O 1
ATOM 1788 N N . SER A 1 219 ? 2.918 -2.167 0.405 1.00 91.75 219 SER A N 1
ATOM 1789 C CA . SER A 1 219 ? 1.932 -2.208 1.472 1.00 91.75 219 SER A CA 1
ATOM 1790 C C . SER A 1 219 ? 2.606 -2.138 2.829 1.00 91.75 219 SER A C 1
ATOM 1792 O O . SER A 1 219 ? 3.688 -2.701 3.016 1.00 91.75 219 SER A O 1
ATOM 1794 N N . ALA A 1 220 ? 1.963 -1.456 3.771 1.00 95.38 220 ALA A N 1
ATOM 1795 C CA . ALA A 1 220 ? 2.425 -1.329 5.144 1.00 95.38 220 ALA A CA 1
ATOM 1796 C C . ALA A 1 220 ? 1.255 -1.520 6.122 1.00 95.38 220 ALA A C 1
ATOM 1798 O O . ALA A 1 220 ? 0.171 -0.970 5.899 1.00 95.38 220 ALA A O 1
ATOM 1799 N N . PRO A 1 221 ? 1.441 -2.293 7.204 1.00 96.25 221 PRO A N 1
ATOM 1800 C CA . PRO A 1 221 ? 0.403 -2.491 8.205 1.00 96.25 221 PRO A CA 1
ATOM 1801 C C . PRO A 1 221 ? 0.243 -1.243 9.085 1.00 96.25 221 PRO A C 1
ATOM 1803 O O . PRO A 1 221 ? 1.216 -0.600 9.476 1.00 96.25 221 PRO A O 1
ATOM 1806 N N . ILE A 1 222 ? -0.995 -0.933 9.460 1.00 96.06 222 ILE A N 1
ATOM 1807 C CA . ILE A 1 222 ? -1.325 0.106 10.438 1.00 96.06 222 ILE A CA 1
ATOM 1808 C C . ILE A 1 222 ? -1.383 -0.567 11.812 1.00 96.06 222 ILE A C 1
ATOM 1810 O O . ILE A 1 222 ? -2.360 -1.241 12.145 1.00 96.06 222 ILE A O 1
ATOM 1814 N N . ILE A 1 223 ? -0.310 -0.423 12.593 1.00 94.12 223 ILE A N 1
ATOM 1815 C CA . ILE A 1 223 ? -0.125 -1.132 13.869 1.00 94.12 223 ILE A CA 1
ATOM 1816 C C . ILE A 1 223 ? -0.297 -0.176 15.050 1.00 94.12 223 ILE A C 1
ATOM 1818 O O . ILE A 1 223 ? 0.280 0.911 15.053 1.00 94.12 223 ILE A O 1
ATOM 1822 N N . LYS A 1 224 ? -1.032 -0.601 16.084 1.00 93.19 224 LYS A N 1
ATOM 1823 C CA . LYS A 1 224 ? -1.108 0.074 17.391 1.00 93.19 224 LYS A CA 1
ATOM 1824 C C . LYS A 1 224 ? -1.158 -0.962 18.509 1.00 93.19 224 LYS A C 1
ATOM 1826 O O . LYS A 1 224 ? -1.965 -1.880 18.453 1.00 93.19 224 LYS A O 1
ATOM 1831 N N . ASN A 1 225 ? -0.339 -0.806 19.548 1.00 89.75 225 ASN A N 1
ATOM 1832 C CA . ASN A 1 225 ? -0.283 -1.755 20.672 1.00 89.75 225 ASN A CA 1
ATOM 1833 C C . ASN A 1 225 ? -0.155 -3.221 20.201 1.00 89.75 225 ASN A C 1
ATOM 1835 O O . ASN A 1 225 ? -0.938 -4.067 20.621 1.00 89.75 225 ASN A O 1
ATOM 1839 N N . ASP A 1 226 ? 0.765 -3.481 19.267 1.00 89.25 226 ASP A N 1
ATOM 1840 C CA . ASP A 1 226 ? 1.048 -4.810 18.698 1.00 89.25 226 ASP A CA 1
ATOM 1841 C C . ASP A 1 226 ? -0.111 -5.493 17.947 1.00 89.25 226 ASP A C 1
ATOM 1843 O O . ASP A 1 226 ? -0.009 -6.663 17.590 1.00 89.25 226 ASP A O 1
ATOM 1847 N N . ASN A 1 227 ? -1.180 -4.758 17.626 1.00 91.94 227 ASN A N 1
ATOM 1848 C CA . ASN A 1 227 ? -2.282 -5.233 16.789 1.00 91.94 227 ASN A CA 1
ATOM 1849 C C . ASN A 1 227 ? -2.321 -4.471 15.460 1.00 91.94 227 ASN A C 1
ATOM 1851 O O . ASN A 1 227 ? -2.076 -3.262 15.422 1.00 91.94 227 ASN A O 1
ATOM 1855 N N . THR A 1 228 ? -2.663 -5.165 14.373 1.00 93.62 228 THR A N 1
ATOM 1856 C CA . THR A 1 228 ? -2.904 -4.560 13.056 1.00 93.62 228 THR A CA 1
ATOM 1857 C C . THR A 1 228 ? -4.383 -4.227 12.908 1.00 93.62 228 THR A C 1
ATOM 1859 O O . THR A 1 228 ? -5.215 -5.110 13.063 1.00 93.62 228 THR A O 1
ATOM 1862 N N . TYR A 1 229 ? -4.697 -2.974 12.579 1.00 93.06 229 TYR A N 1
ATOM 1863 C CA . TYR A 1 229 ? -6.079 -2.493 12.394 1.00 93.06 229 TYR A CA 1
ATOM 1864 C C . TYR A 1 229 ? -6.403 -2.168 10.934 1.00 93.06 229 TYR A C 1
ATOM 1866 O O . TYR A 1 229 ? -7.500 -1.716 10.617 1.00 93.06 229 TYR A O 1
ATOM 1874 N N . GLY A 1 230 ? -5.426 -2.342 10.047 1.00 93.38 230 GLY A N 1
ATOM 1875 C CA . GLY A 1 230 ? -5.572 -2.082 8.628 1.00 93.38 230 GLY A CA 1
ATOM 1876 C C . GLY A 1 230 ? -4.247 -2.130 7.886 1.00 93.38 230 GLY A C 1
ATOM 1877 O O . GLY A 1 230 ? -3.190 -2.384 8.470 1.00 93.38 230 GLY A O 1
ATOM 1878 N N . VAL A 1 231 ? -4.309 -1.873 6.587 1.00 95.06 231 VAL A N 1
ATOM 1879 C CA . VAL A 1 231 ? -3.162 -1.856 5.681 1.00 95.06 231 VAL A CA 1
ATOM 1880 C C . VAL A 1 231 ? -3.283 -0.661 4.749 1.00 95.06 231 VAL A C 1
ATOM 1882 O O . VAL A 1 231 ? -4.337 -0.432 4.157 1.00 95.06 231 VAL A O 1
ATOM 1885 N N . ALA A 1 232 ? -2.186 0.076 4.602 1.00 94.12 232 ALA A N 1
ATOM 1886 C CA . ALA A 1 232 ? -2.031 1.086 3.569 1.00 94.12 232 ALA A CA 1
ATOM 1887 C C . ALA A 1 232 ? -1.325 0.482 2.354 1.00 94.12 232 ALA A C 1
ATOM 1889 O O . ALA A 1 232 ? -0.321 -0.211 2.517 1.00 94.12 232 ALA A O 1
ATOM 1890 N N . LEU A 1 233 ? -1.853 0.733 1.159 1.00 91.44 233 LEU A N 1
ATOM 1891 C CA . LEU A 1 233 ? -1.284 0.355 -0.132 1.00 91.44 233 LEU A CA 1
ATOM 1892 C C . LEU A 1 233 ? -0.971 1.626 -0.916 1.00 91.44 233 LEU A C 1
ATOM 1894 O O . LEU A 1 233 ? -1.797 2.540 -0.936 1.00 91.44 233 LEU A O 1
ATOM 1898 N N . VAL A 1 234 ? 0.199 1.651 -1.552 1.00 88.06 234 VAL A N 1
ATOM 1899 C CA . VAL A 1 234 ? 0.707 2.737 -2.403 1.00 88.06 234 VAL A CA 1
ATOM 1900 C C . VAL A 1 234 ? 1.341 2.158 -3.663 1.00 88.06 234 VAL A C 1
ATOM 1902 O O . VAL A 1 234 ? 2.068 1.142 -3.533 1.00 88.06 234 VAL A O 1
#

Radius of gyration: 26.53 Å; chains: 1; bounding box: 81×41×76 Å

Secondary structure (DSSP, 8-state):
-HHHHHHHHHHHHHHHHHHT-HHHHHHHHHHHHHHHHHHHHHHHHTEEEEEEE-GGG--TT--SSS-----EEEEEEEE-HHHHHHHHHHHHTT-SS--EEEETTS-EEEETTSS-----------------S-TTT----S--------TT-HHHHHHHHHHHHHHHHHHHHHHHHHHTT-B-----HHHHHHHHHHHTS-EEEEEE-TT--EEEEEEEEEEETTEEEEEEE-

Foldseek 3Di:
DVVVVVVVVVVVVLVVCLLPPVVVVVVVVVQVVVQVVLLVCQLVPFFDWDKDFDPVQQPPVDPDPDRDTDDIDTHHTAGHLVVSAVVCVVPPLPHLDWKWKAWPVRHTSYTSVPSDPDPDDDDDDDDDDPPPPCPPPPPPDPDDPDDPDPPPDPVVVVVVVVVVVSVVVSVVSVVVVVVVLPADECPDPSVVFVVCQVVQAKHWYWYADPVRDIDIKIKHFNDDPRHGGIMMID

pLDDT: mean 72.82, std 19.09, range [28.16, 96.69]

Organism: NCBI:txid408172

Sequence (234 aa):
MTAILGCIFLLLINYLLISNNNNLDKQIDNIANDLNQITIFLSNNAIKRIPQFNVENCNINSSNIETECGEKFFSDPQLDPTLTQKYLLENYLHGIHKVKIYDDSWIRYADTEDIFISEDVVEIDNKQTLSNLDIFLSRKGADEDTITENKNSLFNKYKENYLDLFNNLQKYFNNKFLSKIGVGKYKSEILLVQETIKKMSNVSYLYKNENQDTILVNSAPIIKNDNTYGVALV